Protein AF-A0A821WT98-F1 (afdb_monomer)

Foldseek 3Di:
DEDQQCAVLQAAHHPPDPVQLVQADAFPDDPPPPDPDRDDNVVSVSSLVGQSSLQSLQCCQVCPPNNLVVLLVVLLVVLLVPLVPPPQQAAESYPQRHLHRCVVPVCSPAAQPSLQRGFQVSLLSNVVSNCVRHVAHAYEYEANQCQLQAADCRHHRNDPAFHNGPVCQVRYEHEYEEEQVVCVVDPQPPVLFDDPVSLCCRQVPRLVSSLCRVPVHPYDHHYDHPYYFHQPPRHRPPPDPRNPPD

Nearest PDB structures (foldseek):
  5j7z-assembly1_A  TM=7.765E-01  e=4.440E-10  Prescottella equi 103S
  5ccu-assembly1_A  TM=7.676E-01  e=1.484E-09  Prescottella equi 103S
  5ccu-assembly1_B  TM=7.967E-01  e=6.398E-09  Prescottella equi 103S
  5j14-assembly2_B  TM=7.877E-01  e=1.371E-08  Prescottella equi 103S
  6jyz-assembly1_A  TM=7.835E-01  e=5.373E-06  Prescottella equi 103S

Structure (mmCIF, N/CA/C/O backbone):
data_AF-A0A821WT98-F1
#
_entry.id   AF-A0A821WT98-F1
#
loop_
_atom_site.group_PDB
_atom_site.id
_atom_site.type_symbol
_atom_site.label_atom_id
_atom_site.label_alt_id
_atom_site.label_comp_id
_atom_site.label_asym_id
_atom_site.label_entity_id
_atom_site.label_seq_id
_atom_site.pdbx_PDB_ins_code
_atom_site.Cartn_x
_atom_site.Cartn_y
_atom_site.Cartn_z
_atom_site.occupancy
_atom_site.B_iso_or_equiv
_atom_site.auth_seq_id
_atom_site.auth_comp_id
_atom_site.auth_asym_id
_atom_site.auth_atom_id
_atom_site.pdbx_PDB_model_num
ATOM 1 N N . MET A 1 1 ? -7.446 3.327 1.199 1.00 79.75 1 MET A N 1
ATOM 2 C CA . MET A 1 1 ? -7.222 4.603 0.521 1.00 79.75 1 MET A CA 1
ATOM 3 C C . MET A 1 1 ? -6.529 4.290 -0.776 1.00 79.75 1 MET A C 1
ATOM 5 O O . MET A 1 1 ? -5.388 3.843 -0.756 1.00 79.75 1 MET A O 1
ATOM 9 N N . HIS A 1 2 ? -7.243 4.497 -1.878 1.00 85.56 2 HIS A N 1
ATOM 10 C CA . HIS A 1 2 ? -6.818 4.026 -3.190 1.00 85.56 2 HIS A CA 1
ATOM 11 C C . HIS A 1 2 ? -5.498 4.650 -3.663 1.00 85.56 2 HIS A C 1
ATOM 13 O O . HIS A 1 2 ? -5.294 5.845 -3.440 1.00 85.56 2 HIS A O 1
ATOM 19 N N . GLN A 1 3 ? -4.659 3.873 -4.359 1.00 84.88 3 GLN A N 1
ATOM 20 C CA . GLN A 1 3 ? -3.730 4.426 -5.344 1.00 84.88 3 GLN A CA 1
ATOM 21 C C . GLN A 1 3 ? -3.227 3.405 -6.374 1.00 84.88 3 GLN A C 1
ATOM 23 O O . GLN A 1 3 ? -2.638 2.393 -6.010 1.00 84.88 3 GLN A O 1
ATOM 28 N N . ASP A 1 4 ? -3.287 3.812 -7.642 1.00 81.19 4 ASP A N 1
ATOM 29 C CA . ASP A 1 4 ? -2.353 3.458 -8.714 1.00 81.19 4 ASP A CA 1
ATOM 30 C C . ASP A 1 4 ? -1.953 4.772 -9.420 1.00 81.19 4 ASP A C 1
ATOM 32 O O . ASP A 1 4 ? -2.803 5.601 -9.713 1.00 81.19 4 ASP A O 1
ATOM 36 N N . VAL A 1 5 ? -0.692 5.150 -9.643 1.00 83.88 5 VAL A N 1
ATOM 37 C CA . VAL A 1 5 ? 0.628 4.573 -9.361 1.00 83.88 5 VAL A CA 1
ATOM 38 C C . VAL A 1 5 ? 1.477 5.638 -8.637 1.00 83.88 5 VAL A C 1
ATOM 40 O O . VAL A 1 5 ? 2.118 6.480 -9.257 1.00 83.88 5 VAL A O 1
ATOM 43 N N . LEU A 1 6 ? 1.419 5.668 -7.301 1.00 95.06 6 LEU A N 1
ATOM 44 C CA . LEU A 1 6 ? 1.940 6.709 -6.381 1.00 95.06 6 LEU A CA 1
ATOM 45 C C . LEU A 1 6 ? 1.536 8.184 -6.642 1.00 95.06 6 LEU A C 1
ATOM 47 O O . LEU A 1 6 ? 0.886 8.780 -5.785 1.00 95.06 6 LEU A O 1
ATOM 51 N N . SER A 1 7 ? 1.922 8.785 -7.772 1.00 94.81 7 SER A N 1
ATOM 52 C CA . SER A 1 7 ? 1.582 10.163 -8.163 1.00 94.81 7 SER A CA 1
ATOM 53 C C . SER A 1 7 ? 1.657 10.361 -9.682 1.00 94.81 7 SER A C 1
ATOM 55 O O . SER A 1 7 ? 2.490 9.749 -10.352 1.00 94.81 7 SER A O 1
ATOM 57 N N . SER A 1 8 ? 0.897 11.338 -10.196 1.00 93.06 8 SER A N 1
ATOM 58 C CA . SER A 1 8 ? 0.935 11.830 -11.587 1.00 93.06 8 SER A CA 1
ATOM 59 C C . SER A 1 8 ? 2.336 12.191 -12.104 1.00 93.06 8 SER A C 1
ATOM 61 O O . SER A 1 8 ? 2.549 12.292 -13.310 1.00 93.06 8 SER A O 1
ATOM 63 N N . ARG A 1 9 ? 3.308 12.391 -11.201 1.00 92.50 9 ARG A N 1
ATOM 64 C CA . ARG A 1 9 ? 4.727 12.614 -11.518 1.00 92.50 9 ARG A CA 1
ATOM 65 C C . ARG A 1 9 ? 5.443 11.395 -12.095 1.00 92.50 9 ARG A C 1
ATOM 67 O O . ARG A 1 9 ? 6.466 11.579 -12.749 1.00 92.50 9 ARG A O 1
ATOM 74 N N . VAL A 1 10 ? 4.940 10.186 -11.841 1.00 90.06 10 VAL A N 1
ATOM 75 C CA . VAL A 1 10 ? 5.571 8.926 -12.268 1.00 90.06 10 VAL A CA 1
ATOM 76 C C . VAL A 1 10 ? 4.667 8.036 -13.111 1.00 90.06 10 VAL A C 1
ATOM 78 O O . VAL A 1 10 ? 5.203 7.231 -13.853 1.00 90.06 10 VAL A O 1
ATOM 81 N N . GLN A 1 11 ? 3.340 8.175 -13.042 1.00 86.75 11 GLN A N 1
ATOM 82 C CA . GLN A 1 11 ? 2.361 7.665 -14.019 1.00 86.75 11 GLN A CA 1
ATOM 83 C C . GLN A 1 11 ? 0.959 8.147 -13.591 1.00 86.75 11 GLN A C 1
ATOM 85 O O . GLN A 1 11 ? 0.779 8.585 -12.456 1.00 86.75 11 GLN A O 1
ATOM 90 N N . SER A 1 12 ? -0.076 7.970 -14.419 1.00 83.56 12 SER A N 1
ATOM 91 C CA . SER A 1 12 ? -1.490 7.944 -13.979 1.00 83.56 12 SER A CA 1
ATOM 92 C C . SER A 1 12 ? -1.976 9.231 -13.276 1.00 83.56 12 SER A C 1
ATOM 94 O O . SER A 1 12 ? -2.071 10.274 -13.923 1.00 83.56 12 SER A O 1
ATOM 96 N N . TYR A 1 13 ? -2.320 9.174 -11.984 1.00 87.00 13 TYR A N 1
ATOM 97 C CA . TYR A 1 13 ? -2.909 10.269 -11.209 1.00 87.00 13 TYR A CA 1
ATOM 98 C C . TYR A 1 13 ? -2.329 10.359 -9.781 1.00 87.00 13 TYR A C 1
ATOM 100 O O . TYR A 1 13 ? -1.540 9.521 -9.347 1.00 87.00 13 TYR A O 1
ATOM 108 N N . ASP A 1 14 ? -2.672 11.427 -9.054 1.00 91.00 14 ASP A N 1
ATOM 109 C CA . ASP A 1 14 ? -2.178 11.690 -7.694 1.00 91.00 14 ASP A CA 1
ATOM 110 C C . ASP A 1 14 ? -2.960 10.921 -6.616 1.00 91.00 14 ASP A C 1
ATOM 112 O O . ASP A 1 14 ? -4.029 11.366 -6.198 1.00 91.00 14 ASP A O 1
ATOM 116 N N . GLY A 1 15 ? -2.388 9.826 -6.105 1.00 91.88 15 GLY A N 1
ATOM 117 C CA . GLY A 1 15 ? -2.810 9.222 -4.834 1.00 91.88 15 GLY A CA 1
ATOM 118 C C . GLY A 1 15 ? -2.117 9.872 -3.647 1.00 91.88 15 GLY A C 1
ATOM 119 O O . GLY A 1 15 ? -2.780 10.354 -2.728 1.00 91.88 15 GLY A O 1
ATOM 120 N N . ILE A 1 16 ? -0.781 9.987 -3.692 1.00 94.62 16 ILE A N 1
ATOM 121 C CA . ILE A 1 16 ? -0.107 11.010 -2.885 1.00 94.62 16 ILE A CA 1
ATOM 122 C C . ILE A 1 16 ? -0.150 12.346 -3.639 1.00 94.62 16 ILE A C 1
ATOM 124 O O . ILE A 1 16 ? 0.048 12.371 -4.856 1.00 94.62 16 ILE A O 1
ATOM 128 N N . PRO A 1 17 ? -0.372 13.478 -2.947 1.00 95.44 17 PRO A N 1
ATOM 129 C CA . PRO A 1 17 ? -0.404 14.775 -3.607 1.00 95.44 17 PRO A CA 1
ATOM 130 C C . PRO A 1 17 ? 0.932 15.115 -4.270 1.00 95.44 17 PRO A C 1
ATOM 132 O O . PRO A 1 17 ? 1.982 15.016 -3.628 1.00 95.44 17 PRO A O 1
ATOM 135 N N . ALA A 1 18 ? 0.893 15.642 -5.496 1.00 96.19 18 ALA A N 1
ATOM 136 C CA . ALA A 1 18 ? 2.084 16.094 -6.209 1.00 96.19 18 ALA A CA 1
ATOM 137 C C . ALA A 1 18 ? 3.005 17.016 -5.385 1.00 96.19 18 ALA A C 1
ATOM 139 O O . ALA A 1 18 ? 4.219 16.864 -5.443 1.00 96.19 18 ALA A O 1
ATOM 140 N N . TRP A 1 19 ? 2.462 17.915 -4.548 1.00 96.38 19 TRP A N 1
ATOM 141 C CA . TRP A 1 19 ? 3.281 18.809 -3.707 1.00 96.38 19 TRP A CA 1
ATOM 142 C C . TRP A 1 19 ? 4.177 18.069 -2.703 1.00 96.38 19 TRP A C 1
ATOM 144 O O . TRP A 1 19 ? 5.156 18.648 -2.227 1.00 96.38 19 TRP A O 1
ATOM 154 N N . LEU A 1 20 ? 3.810 16.841 -2.318 1.00 97.19 20 LEU A N 1
ATOM 155 C CA . LEU A 1 20 ? 4.598 15.994 -1.428 1.00 97.19 20 LEU A CA 1
ATOM 156 C C . LEU A 1 20 ? 5.673 15.257 -2.227 1.00 97.19 20 LEU A C 1
ATOM 158 O O . LEU A 1 20 ? 6.832 15.280 -1.821 1.00 97.19 20 LEU A O 1
ATOM 162 N N . TYR A 1 21 ? 5.302 14.694 -3.381 1.00 97.25 21 TYR A N 1
ATOM 163 C CA . TYR A 1 21 ? 6.247 14.058 -4.299 1.00 97.25 21 TYR A CA 1
ATOM 164 C C . TYR A 1 21 ? 7.336 15.046 -4.762 1.00 97.25 21 TYR A C 1
ATOM 166 O O . TYR A 1 21 ? 8.519 14.728 -4.718 1.00 97.25 21 TYR A O 1
ATOM 174 N N . ASP A 1 22 ? 6.961 16.285 -5.099 1.00 97.12 22 ASP A N 1
ATOM 175 C CA . ASP A 1 22 ? 7.870 17.367 -5.516 1.00 97.12 22 ASP A CA 1
ATOM 176 C C . ASP A 1 22 ? 8.874 17.796 -4.413 1.00 97.12 22 ASP A C 1
ATOM 178 O O . ASP A 1 22 ? 9.765 18.608 -4.666 1.00 97.12 22 ASP A O 1
ATOM 182 N N . LYS A 1 23 ? 8.747 17.273 -3.181 1.00 98.00 23 LYS A N 1
ATOM 183 C CA . LYS A 1 23 ? 9.698 17.463 -2.065 1.00 98.00 23 LYS A CA 1
ATOM 184 C C . LYS A 1 23 ? 10.584 16.245 -1.799 1.00 98.00 23 LYS A C 1
ATOM 186 O O . LYS A 1 23 ? 11.370 16.279 -0.848 1.00 98.00 23 LYS A O 1
ATOM 191 N N . PHE A 1 24 ? 10.434 15.162 -2.550 1.00 98.25 24 PHE A N 1
ATOM 192 C CA . PHE A 1 24 ? 11.339 14.023 -2.464 1.00 98.25 24 PHE A CA 1
ATOM 193 C C . PHE A 1 24 ? 12.633 14.326 -3.241 1.00 98.25 24 PHE A C 1
ATOM 195 O O . PHE A 1 24 ? 12.606 15.093 -4.207 1.00 98.25 24 PHE A O 1
ATOM 202 N N . PRO A 1 25 ? 13.787 13.777 -2.821 1.00 97.94 25 PRO A N 1
ATOM 203 C CA . PRO A 1 25 ? 14.989 13.809 -3.640 1.00 97.94 25 PRO A CA 1
ATOM 204 C C . PRO A 1 25 ? 14.733 13.099 -4.975 1.00 97.94 25 PRO A C 1
ATOM 206 O O . PRO A 1 25 ? 13.857 12.242 -5.093 1.00 97.94 25 PRO A O 1
ATOM 209 N N . ALA A 1 26 ? 15.504 13.465 -5.996 1.00 96.50 26 ALA A N 1
ATOM 210 C CA . ALA A 1 26 ? 15.439 12.764 -7.268 1.00 96.50 26 ALA A CA 1
ATOM 211 C C . ALA A 1 26 ? 16.045 11.345 -7.140 1.00 96.50 26 ALA A C 1
ATOM 213 O O . ALA A 1 26 ? 17.051 11.186 -6.440 1.00 96.50 26 ALA A O 1
ATOM 214 N N . PRO A 1 27 ? 15.485 10.337 -7.839 1.00 96.56 27 PRO A N 1
ATOM 215 C CA . PRO A 1 27 ? 16.128 9.033 -8.031 1.00 96.56 27 PRO A CA 1
ATOM 216 C C . PRO A 1 27 ? 17.472 9.161 -8.773 1.00 96.56 27 PRO A C 1
ATOM 218 O O . PRO A 1 27 ? 17.785 10.211 -9.339 1.00 96.56 27 PRO A O 1
ATOM 221 N N . ALA A 1 28 ? 18.265 8.085 -8.801 1.00 96.56 28 ALA A N 1
ATOM 222 C CA . ALA A 1 28 ? 19.568 8.085 -9.465 1.00 96.56 28 ALA A CA 1
ATOM 223 C C . ALA A 1 28 ? 19.445 8.214 -10.994 1.00 96.56 28 ALA A C 1
ATOM 225 O O . ALA A 1 28 ? 20.245 8.915 -11.619 1.00 96.56 28 ALA A O 1
ATOM 226 N N . HIS A 1 29 ? 18.432 7.580 -11.591 1.00 97.00 29 HIS A N 1
ATOM 227 C CA . HIS A 1 29 ? 18.112 7.704 -13.012 1.00 97.00 29 HIS A CA 1
ATOM 228 C C . HIS A 1 29 ? 16.819 8.499 -13.226 1.00 97.00 29 HIS A C 1
ATOM 230 O O . HIS A 1 29 ? 15.862 8.403 -12.459 1.00 97.00 29 HIS A O 1
ATOM 236 N N . ALA A 1 30 ? 16.766 9.272 -14.312 1.00 94.94 30 ALA A N 1
ATOM 237 C CA . ALA A 1 30 ? 15.562 10.005 -14.684 1.00 94.94 30 ALA A CA 1
ATOM 238 C C . ALA A 1 30 ? 14.408 9.050 -15.043 1.00 94.94 30 ALA A C 1
ATOM 240 O O . ALA A 1 30 ? 14.610 8.023 -15.695 1.00 94.94 30 ALA A O 1
ATOM 241 N N . TYR A 1 31 ? 13.180 9.428 -14.678 1.00 94.75 31 TYR A N 1
ATOM 242 C CA . TYR A 1 31 ? 11.974 8.781 -15.196 1.00 94.75 31 TYR A CA 1
ATOM 243 C C . TYR A 1 31 ? 11.996 8.815 -16.741 1.00 94.75 31 TYR A C 1
ATOM 245 O O . TYR A 1 31 ? 12.282 9.880 -17.299 1.00 94.75 31 TYR A O 1
ATOM 253 N N . PRO A 1 32 ? 11.732 7.696 -17.448 1.00 95.25 32 PRO A N 1
ATOM 254 C CA . PRO A 1 32 ? 11.056 6.478 -16.994 1.00 95.25 32 PRO A CA 1
ATOM 255 C C . PRO A 1 32 ? 11.976 5.261 -16.781 1.00 95.25 32 PRO A C 1
ATOM 257 O O . PRO A 1 32 ? 11.518 4.128 -16.915 1.00 95.25 32 PRO A O 1
ATOM 260 N N . TRP A 1 33 ? 13.262 5.454 -16.455 1.00 96.19 33 TRP A N 1
ATOM 261 C CA . TRP A 1 33 ? 14.212 4.345 -16.272 1.00 96.19 33 TRP A CA 1
ATOM 262 C C . TRP A 1 33 ? 13.660 3.257 -15.317 1.00 96.19 33 TRP A C 1
ATOM 264 O O . TRP A 1 33 ? 13.109 3.607 -14.266 1.00 96.19 33 TRP A O 1
ATOM 274 N N . PRO A 1 34 ? 13.787 1.953 -15.646 1.00 94.75 34 PRO A N 1
ATOM 275 C CA . PRO A 1 34 ? 14.601 1.359 -16.717 1.00 94.75 34 PRO A CA 1
ATOM 276 C C . PRO A 1 34 ? 13.921 1.281 -18.096 1.00 94.75 34 PRO A C 1
ATOM 278 O O . PRO A 1 34 ? 14.468 0.665 -19.009 1.00 94.75 34 PRO A O 1
ATOM 281 N N . LEU A 1 35 ? 12.741 1.881 -18.275 1.00 92.94 35 LEU A N 1
ATOM 282 C CA . LEU A 1 35 ? 12.031 1.879 -19.553 1.00 92.94 35 LEU A CA 1
ATOM 283 C C . LEU A 1 35 ? 12.623 2.899 -20.535 1.00 92.94 35 LEU A C 1
ATOM 285 O O . LEU A 1 35 ? 13.103 3.964 -20.147 1.00 92.94 35 LEU A O 1
ATOM 289 N N . ASN A 1 36 ? 12.527 2.593 -21.832 1.00 92.00 36 ASN A N 1
ATOM 290 C CA . ASN A 1 36 ? 12.965 3.489 -22.912 1.00 92.00 36 ASN A CA 1
ATOM 291 C C . ASN A 1 36 ? 11.992 4.661 -23.157 1.00 92.00 36 ASN A C 1
ATOM 293 O O . ASN A 1 36 ? 12.361 5.659 -23.772 1.00 92.00 36 ASN A O 1
ATOM 297 N N . SER A 1 37 ? 10.745 4.533 -22.706 1.00 91.69 37 SER A N 1
ATOM 298 C CA . SER A 1 37 ? 9.677 5.526 -22.836 1.00 91.69 37 SER A CA 1
ATOM 299 C C . SER A 1 37 ? 8.690 5.379 -21.681 1.00 91.69 37 SER A C 1
ATOM 301 O O . SER A 1 37 ? 8.588 4.304 -21.092 1.00 91.69 37 SER A O 1
ATOM 303 N N . ALA A 1 38 ? 7.955 6.447 -21.359 1.00 88.50 38 ALA A N 1
ATOM 304 C CA . ALA A 1 38 ? 6.891 6.379 -20.361 1.00 88.50 38 ALA A CA 1
ATOM 305 C C . ALA A 1 38 ? 5.831 5.354 -20.812 1.00 88.50 38 ALA A C 1
ATOM 307 O O . ALA A 1 38 ? 5.521 5.327 -22.010 1.00 88.50 38 ALA A O 1
ATOM 308 N N . PRO A 1 39 ? 5.277 4.519 -19.913 1.00 84.88 39 PRO A N 1
ATOM 309 C CA . PRO A 1 39 ? 4.222 3.597 -20.306 1.00 84.88 39 PRO A CA 1
ATOM 310 C C . PRO A 1 39 ? 2.967 4.374 -20.732 1.00 84.88 39 PRO A C 1
ATOM 312 O O . PRO A 1 39 ? 2.680 5.431 -20.155 1.00 84.88 39 PRO A O 1
ATOM 315 N N . PRO A 1 40 ? 2.180 3.866 -21.693 1.00 83.25 40 PRO A N 1
ATOM 316 C CA . PRO A 1 40 ? 0.826 4.354 -21.929 1.00 83.25 40 PRO A CA 1
ATOM 317 C C . PRO A 1 40 ? -0.019 4.299 -20.649 1.00 83.25 40 PRO A C 1
ATOM 319 O O . PRO A 1 40 ? 0.189 3.441 -19.797 1.00 83.25 40 PRO A O 1
ATOM 322 N N . VAL A 1 41 ? -1.021 5.176 -20.530 1.00 74.25 41 VAL A N 1
ATOM 323 C CA . VAL A 1 41 ? -1.931 5.195 -19.363 1.00 74.25 41 VAL A CA 1
ATOM 324 C C . VAL A 1 41 ? -2.703 3.873 -19.213 1.00 74.25 41 VAL A C 1
ATOM 326 O O . VAL A 1 41 ? -3.014 3.474 -18.097 1.00 74.25 41 VAL A O 1
ATOM 329 N N . GLY A 1 42 ? -2.973 3.169 -20.320 1.00 75.69 42 GLY A N 1
ATOM 330 C CA . GLY A 1 42 ? -3.577 1.831 -20.292 1.00 75.69 42 GLY A CA 1
ATOM 331 C C . GLY A 1 42 ? -2.679 0.761 -19.661 1.00 75.69 42 GLY A C 1
ATOM 332 O O . GLY A 1 42 ? -3.192 -0.152 -19.026 1.00 75.69 42 GLY A O 1
ATOM 333 N N . ASP A 1 43 ? -1.357 0.932 -19.743 1.00 82.88 43 ASP A N 1
ATOM 334 C CA . ASP A 1 43 ? -0.353 -0.001 -19.220 1.00 82.88 43 ASP A CA 1
ATOM 335 C C . ASP A 1 43 ? 0.276 0.547 -17.921 1.00 82.88 43 ASP A C 1
ATOM 337 O O . ASP A 1 43 ? 1.487 0.457 -17.687 1.00 82.88 43 ASP A O 1
ATOM 341 N N . TRP A 1 44 ? -0.559 1.170 -17.079 1.00 85.94 44 TRP A N 1
ATOM 342 C CA . TRP A 1 44 ? -0.166 1.878 -15.854 1.00 85.94 44 TRP A CA 1
ATOM 343 C C . TRP A 1 44 ? 0.729 1.046 -14.930 1.00 85.94 44 TRP A C 1
ATOM 345 O O . TRP A 1 44 ? 1.646 1.602 -14.327 1.00 85.94 44 TRP A O 1
ATOM 355 N N . PHE A 1 45 ? 0.534 -0.277 -14.878 1.00 87.44 45 PHE A N 1
ATOM 356 C CA . PHE A 1 45 ? 1.333 -1.203 -14.072 1.00 87.44 45 PHE A CA 1
ATOM 357 C C . PHE A 1 45 ? 2.846 -1.043 -14.299 1.00 87.44 45 PHE A C 1
ATOM 359 O O . PHE A 1 45 ? 3.621 -1.058 -13.342 1.00 87.44 45 PHE A O 1
ATOM 366 N N . PHE A 1 46 ? 3.290 -0.783 -15.536 1.00 89.12 46 PHE A N 1
ATOM 367 C CA . PHE A 1 46 ? 4.712 -0.566 -15.823 1.00 89.12 46 PHE A CA 1
ATOM 368 C C . PHE A 1 46 ? 5.285 0.720 -15.194 1.00 89.12 46 PHE A C 1
ATOM 370 O O . PHE A 1 46 ? 6.502 0.882 -15.138 1.00 89.12 46 PHE A O 1
ATOM 377 N N . GLY A 1 47 ? 4.452 1.619 -14.663 1.00 92.25 47 GLY A N 1
ATOM 378 C CA . GLY A 1 47 ? 4.905 2.733 -13.832 1.00 92.25 47 GLY A CA 1
ATOM 379 C C . GLY A 1 47 ? 5.574 2.262 -12.533 1.00 92.25 47 GLY A C 1
ATOM 380 O O . GLY A 1 47 ? 6.592 2.835 -12.137 1.00 92.25 47 GLY A O 1
ATOM 381 N N . TYR A 1 48 ? 5.084 1.176 -11.916 1.00 93.06 48 TYR A N 1
ATOM 382 C CA . TYR A 1 48 ? 5.634 0.633 -10.664 1.00 93.06 48 TYR A CA 1
ATOM 383 C C . TYR A 1 48 ? 7.072 0.117 -10.811 1.00 93.06 48 TYR A C 1
ATOM 385 O O . TYR A 1 48 ? 7.876 0.273 -9.889 1.00 93.06 48 TYR A O 1
ATOM 393 N N . ILE A 1 49 ? 7.429 -0.429 -11.981 1.00 92.62 49 ILE A N 1
ATOM 394 C CA . ILE A 1 49 ? 8.785 -0.939 -12.250 1.00 92.62 49 ILE A CA 1
ATOM 395 C C . ILE A 1 49 ? 9.810 0.159 -12.582 1.00 92.62 49 ILE A C 1
ATOM 397 O O . ILE A 1 49 ? 10.974 -0.145 -12.844 1.00 92.62 49 ILE A O 1
ATOM 401 N N . THR A 1 50 ? 9.409 1.436 -12.578 1.00 95.69 50 THR A N 1
ATOM 402 C CA . THR A 1 50 ? 10.346 2.559 -12.729 1.00 95.69 50 THR A CA 1
ATOM 403 C C . THR A 1 50 ? 11.057 2.879 -11.414 1.00 95.69 50 THR A C 1
ATOM 405 O O . THR A 1 50 ? 10.478 2.759 -10.326 1.00 95.69 50 THR A O 1
ATOM 408 N N . GLU A 1 51 ? 12.309 3.351 -11.497 1.00 97.12 51 GLU A N 1
ATOM 409 C CA . GLU A 1 51 ? 13.039 3.799 -10.304 1.00 97.12 51 GLU A CA 1
ATOM 410 C C . GLU A 1 51 ? 12.311 4.953 -9.625 1.00 97.12 51 GLU A C 1
ATOM 412 O O . GLU A 1 51 ? 12.191 4.950 -8.409 1.00 97.12 51 GLU A O 1
ATOM 417 N N . ALA A 1 52 ? 11.770 5.905 -10.388 1.00 97.00 52 ALA A N 1
ATOM 418 C CA . ALA A 1 52 ? 11.093 7.068 -9.825 1.00 97.00 52 ALA A CA 1
ATOM 419 C C . ALA A 1 52 ? 9.897 6.676 -8.938 1.00 97.00 52 ALA A C 1
ATOM 421 O O . ALA A 1 52 ? 9.793 7.157 -7.809 1.00 97.00 52 ALA A O 1
ATOM 422 N N . CYS A 1 53 ? 9.045 5.746 -9.387 1.00 96.88 53 CYS A N 1
ATOM 423 C CA . CYS A 1 53 ? 7.943 5.244 -8.566 1.00 96.88 53 CYS A CA 1
ATOM 424 C C . CYS A 1 53 ? 8.456 4.505 -7.320 1.00 96.88 53 CYS A C 1
ATOM 426 O O . CYS A 1 53 ? 8.072 4.824 -6.193 1.00 96.88 53 CYS A O 1
ATOM 428 N N . SER A 1 54 ? 9.373 3.554 -7.507 1.00 97.56 54 SER A N 1
ATOM 429 C CA . SER A 1 54 ? 9.924 2.737 -6.418 1.00 97.56 54 SER A CA 1
ATOM 430 C C . SER A 1 54 ? 10.683 3.573 -5.369 1.00 97.56 54 SER A C 1
ATOM 432 O O . SER A 1 54 ? 10.555 3.345 -4.165 1.00 97.56 54 SER A O 1
ATOM 434 N N . HIS A 1 55 ? 11.411 4.599 -5.810 1.00 98.31 55 HIS A N 1
ATOM 435 C CA . HIS A 1 55 ? 12.082 5.597 -4.979 1.00 98.31 55 HIS A CA 1
ATOM 436 C C . HIS A 1 55 ? 11.085 6.485 -4.227 1.00 98.31 55 HIS A C 1
ATOM 438 O O . HIS A 1 55 ? 11.262 6.718 -3.032 1.00 98.31 55 HIS A O 1
ATOM 444 N N . GLY A 1 56 ? 10.016 6.939 -4.888 1.00 98.00 56 GLY A N 1
ATOM 445 C CA . GLY A 1 56 ? 8.954 7.720 -4.255 1.00 98.00 56 GLY A CA 1
ATOM 446 C C . GLY A 1 56 ? 8.233 6.949 -3.145 1.00 98.00 56 GLY A C 1
ATOM 447 O O . GLY A 1 56 ? 7.980 7.509 -2.078 1.00 98.00 56 GLY A O 1
ATOM 448 N N . PHE A 1 57 ? 7.967 5.652 -3.346 1.00 98.31 57 PHE A N 1
ATOM 449 C CA . PHE A 1 57 ? 7.420 4.786 -2.296 1.00 98.31 57 PHE A CA 1
ATOM 450 C C . PHE A 1 57 ? 8.392 4.653 -1.119 1.00 98.31 57 PHE A C 1
ATOM 452 O O . PHE A 1 57 ? 7.979 4.800 0.028 1.00 98.31 57 PHE A O 1
ATOM 459 N N . GLN A 1 58 ? 9.692 4.465 -1.375 1.00 98.62 58 GLN A N 1
ATOM 460 C CA . GLN A 1 58 ? 10.677 4.440 -0.289 1.00 98.62 58 GLN A CA 1
ATOM 461 C C . GLN A 1 58 ? 10.745 5.779 0.456 1.00 98.62 58 GLN A C 1
ATOM 463 O O . GLN A 1 58 ? 10.784 5.784 1.679 1.00 98.62 58 GLN A O 1
ATOM 468 N N . CYS A 1 59 ? 10.664 6.913 -0.246 1.00 98.56 59 CYS A N 1
ATOM 469 C CA . CYS A 1 59 ? 10.611 8.238 0.376 1.00 98.56 59 CYS A CA 1
ATOM 470 C C . CYS A 1 59 ? 9.370 8.427 1.267 1.00 98.56 59 CYS A C 1
ATOM 472 O O . CYS A 1 59 ? 9.472 9.033 2.336 1.00 98.56 59 CYS A O 1
ATOM 474 N N . LEU A 1 60 ? 8.215 7.880 0.867 1.00 98.25 60 LEU A N 1
ATOM 475 C CA . LEU A 1 60 ? 7.015 7.825 1.706 1.00 98.25 60 LEU A CA 1
ATOM 476 C C . LEU A 1 60 ? 7.266 7.003 2.982 1.00 98.25 60 LEU A C 1
ATOM 478 O O . LEU A 1 60 ? 6.965 7.486 4.072 1.00 98.25 60 LEU A O 1
ATOM 482 N N . TYR A 1 61 ? 7.843 5.803 2.867 1.00 98.50 61 TYR A N 1
ATOM 483 C CA . TYR A 1 61 ? 8.089 4.893 3.996 1.00 98.50 61 TYR A CA 1
ATOM 484 C C . TYR A 1 61 ? 9.166 5.406 4.968 1.00 98.50 61 TYR A C 1
ATOM 486 O O . TYR A 1 61 ? 8.950 5.431 6.184 1.00 98.50 61 TYR A O 1
ATOM 494 N N . ASP A 1 62 ? 10.273 5.924 4.433 1.00 98.50 62 ASP A N 1
ATOM 495 C CA . ASP A 1 62 ? 11.389 6.531 5.172 1.00 98.50 62 ASP A CA 1
ATOM 496 C C . ASP A 1 62 ? 11.026 7.900 5.780 1.00 98.50 62 ASP A C 1
ATOM 498 O O . ASP A 1 62 ? 11.831 8.511 6.486 1.00 98.50 62 ASP A O 1
ATOM 502 N N . ASN A 1 63 ? 9.799 8.382 5.544 1.00 98.44 63 ASN A N 1
ATOM 503 C CA . ASN A 1 63 ? 9.277 9.652 6.042 1.00 98.44 63 ASN A CA 1
ATOM 504 C C . ASN A 1 63 ? 10.036 10.894 5.536 1.00 98.44 63 ASN A C 1
ATOM 506 O O . ASN A 1 63 ? 10.120 11.928 6.209 1.00 98.44 63 ASN A O 1
ATOM 510 N N . VAL A 1 64 ? 10.571 10.815 4.320 1.00 98.56 64 VAL A N 1
ATOM 511 C CA . VAL A 1 64 ? 11.267 11.929 3.674 1.00 98.56 64 VAL A CA 1
ATOM 512 C C . VAL A 1 64 ? 10.320 13.122 3.547 1.00 98.56 64 VAL A C 1
ATOM 514 O O . VAL A 1 64 ? 9.141 12.983 3.218 1.00 98.56 64 VAL A O 1
ATOM 517 N N . SER A 1 65 ? 10.824 14.316 3.868 1.00 97.94 65 SER A N 1
ATOM 518 C CA . SER A 1 65 ? 10.060 15.573 3.838 1.00 97.94 65 SER A CA 1
ATOM 519 C C . SER A 1 65 ? 8.755 15.571 4.669 1.00 97.94 65 SER A C 1
ATOM 521 O O . SER A 1 65 ? 7.882 16.415 4.453 1.00 97.94 65 SER A O 1
ATOM 523 N N . GLY A 1 66 ? 8.636 14.669 5.654 1.00 98.12 66 GLY A N 1
ATOM 524 C CA . GLY A 1 66 ? 7.484 14.552 6.557 1.00 98.12 66 GLY A CA 1
ATOM 525 C C . GLY A 1 66 ? 6.262 13.862 5.939 1.00 98.12 66 GLY A C 1
ATOM 526 O O . GLY A 1 66 ? 5.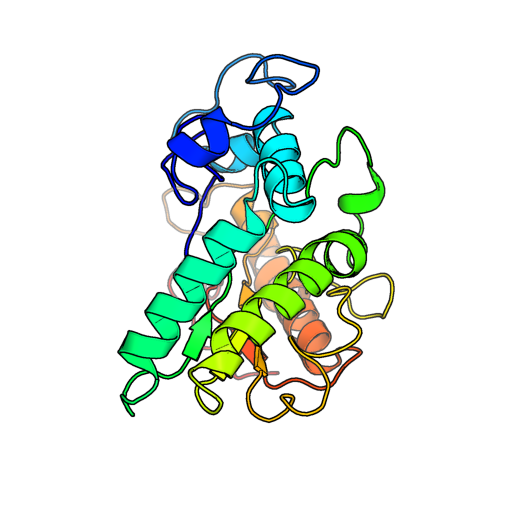116 14.238 6.224 1.00 98.12 66 GLY A O 1
ATOM 527 N N . ALA A 1 67 ? 6.490 12.901 5.039 1.00 98.25 67 ALA A N 1
ATOM 528 C CA . ALA A 1 67 ? 5.441 12.180 4.321 1.00 98.25 67 ALA A CA 1
ATOM 529 C C . ALA A 1 67 ? 4.497 11.396 5.251 1.00 98.25 67 ALA A C 1
ATOM 531 O O . ALA A 1 67 ? 3.277 11.552 5.167 1.00 98.25 67 ALA A O 1
ATOM 532 N N . VAL A 1 68 ? 5.040 10.629 6.200 1.00 98.19 68 VAL A N 1
ATOM 533 C CA . VAL A 1 68 ? 4.264 9.865 7.185 1.00 98.19 68 VAL A CA 1
ATOM 534 C C . VAL A 1 68 ? 3.579 10.781 8.194 1.00 98.19 68 VAL A C 1
ATOM 536 O O . VAL A 1 68 ? 2.437 10.497 8.547 1.00 98.19 68 VAL A O 1
ATOM 539 N N . GLU A 1 69 ? 4.163 11.909 8.629 1.00 98.25 69 GLU A N 1
ATOM 540 C CA . GLU A 1 69 ? 3.390 12.872 9.441 1.00 98.25 69 GLU A CA 1
ATOM 541 C C . GLU A 1 69 ? 2.223 13.476 8.655 1.00 98.25 69 GLU A C 1
ATOM 543 O O . GLU A 1 69 ? 1.168 13.742 9.232 1.00 98.25 69 GLU A O 1
ATOM 548 N N . SER A 1 70 ? 2.394 13.710 7.353 1.00 98.00 70 SER A N 1
ATOM 549 C CA . SER A 1 70 ? 1.336 14.243 6.489 1.00 98.00 70 SER A CA 1
ATOM 550 C C . SER A 1 70 ? 0.205 13.223 6.314 1.00 98.00 70 SER A C 1
ATOM 552 O O . SER A 1 70 ? -0.959 13.558 6.540 1.00 98.00 70 SER A O 1
ATOM 554 N N . MET A 1 71 ? 0.547 11.961 6.044 1.00 98.06 71 MET A N 1
ATOM 555 C CA . MET A 1 71 ? -0.403 10.847 5.968 1.00 98.06 71 MET A CA 1
ATOM 556 C C . MET A 1 71 ? -1.076 10.561 7.325 1.00 98.06 71 MET A C 1
ATOM 558 O O . MET A 1 71 ? -2.281 10.330 7.385 1.00 98.06 71 MET A O 1
ATOM 562 N N . SER A 1 72 ? -0.344 10.684 8.437 1.00 98.62 72 SER A N 1
ATOM 563 C CA . SER A 1 72 ? -0.884 10.559 9.802 1.00 98.62 72 SER A CA 1
ATOM 564 C C . SER A 1 72 ? -1.877 11.677 10.138 1.00 98.62 72 SER A C 1
ATOM 566 O O . SER A 1 72 ? -2.906 11.428 10.764 1.00 98.62 72 SER A O 1
ATOM 568 N N . LYS A 1 73 ? -1.597 12.922 9.722 1.00 98.62 73 LYS A N 1
ATOM 569 C CA . LYS A 1 73 ? -2.521 14.061 9.883 1.00 98.62 73 LYS A CA 1
ATOM 570 C C . LYS A 1 73 ? -3.791 13.870 9.059 1.00 98.62 73 LYS A C 1
ATOM 572 O O . LYS A 1 73 ? -4.871 14.149 9.576 1.00 98.62 73 LYS A O 1
ATOM 577 N N . PHE A 1 74 ? -3.662 13.380 7.825 1.00 98.25 74 PHE A N 1
ATOM 578 C CA . PHE A 1 74 ? -4.797 12.999 6.987 1.00 98.25 74 PHE A CA 1
ATOM 579 C C . PHE A 1 74 ? -5.651 11.927 7.678 1.00 98.25 74 PHE A C 1
ATOM 581 O O . PHE A 1 74 ? -6.828 12.164 7.942 1.00 98.25 74 PHE A O 1
ATOM 588 N N . TRP A 1 75 ? -5.056 10.797 8.070 1.00 98.69 75 TRP A N 1
ATOM 589 C CA . TRP A 1 75 ? -5.799 9.686 8.666 1.00 98.69 75 TRP A CA 1
ATOM 590 C C . TRP A 1 75 ? -6.461 10.050 9.994 1.00 98.69 75 TRP A C 1
ATOM 592 O O . TRP A 1 75 ? -7.616 9.701 10.224 1.00 98.69 75 TRP A O 1
ATOM 602 N N . ARG A 1 76 ? -5.792 10.848 10.832 1.00 98.81 76 ARG A N 1
ATOM 603 C CA . ARG A 1 76 ? -6.389 11.406 12.052 1.00 98.81 76 ARG A CA 1
ATOM 604 C C . ARG A 1 76 ? -7.556 12.358 11.764 1.00 98.81 76 ARG A C 1
ATOM 606 O O . ARG A 1 76 ? -8.489 12.421 12.560 1.00 98.81 76 ARG A O 1
ATOM 613 N N . LEU A 1 77 ? -7.532 13.108 10.660 1.00 98.75 77 LEU A N 1
ATOM 614 C CA . LEU A 1 77 ? -8.659 13.955 10.254 1.00 98.75 77 LEU A CA 1
ATOM 615 C C . LEU A 1 77 ? -9.847 13.112 9.768 1.00 98.75 77 LEU A C 1
ATOM 617 O O . LEU A 1 77 ? -10.973 13.377 10.191 1.00 98.75 77 LEU A O 1
ATOM 621 N N . VAL A 1 78 ? -9.600 12.086 8.948 1.00 98.62 78 VAL A N 1
ATOM 622 C CA . VAL A 1 78 ? -10.624 11.122 8.507 1.00 98.62 78 VAL A CA 1
ATOM 623 C C . VAL A 1 78 ? -11.259 10.443 9.720 1.00 98.62 78 VAL A C 1
ATOM 625 O O . VAL A 1 78 ? -12.463 10.573 9.924 1.00 98.62 78 VAL A O 1
ATOM 628 N N . ALA A 1 79 ? -10.454 9.837 10.594 1.00 98.69 79 ALA A N 1
ATOM 629 C CA . ALA A 1 79 ? -10.931 9.144 11.788 1.00 98.69 79 ALA A CA 1
ATOM 630 C C . ALA A 1 79 ? -11.738 10.053 12.732 1.00 98.69 79 ALA A C 1
ATOM 632 O O . ALA A 1 79 ? -12.835 9.698 13.156 1.00 98.69 79 ALA A O 1
ATOM 633 N N . LYS A 1 80 ? -11.264 11.283 12.984 1.00 98.69 80 LYS A N 1
ATOM 634 C CA . LYS A 1 80 ? -12.010 12.280 13.773 1.00 98.69 80 LYS A CA 1
ATOM 635 C C . LYS A 1 80 ? -13.362 12.645 13.141 1.00 98.69 80 LYS A C 1
ATOM 637 O O . LYS A 1 80 ? -14.286 13.017 13.860 1.00 98.69 80 LYS A O 1
ATOM 642 N N . THR A 1 81 ? -13.461 12.600 11.814 1.00 98.44 81 THR A N 1
ATOM 643 C CA . THR A 1 81 ? -14.678 12.960 11.075 1.00 98.44 81 THR A CA 1
ATOM 644 C C . THR A 1 81 ? -15.680 11.808 11.042 1.00 98.44 81 THR A C 1
ATOM 646 O O . THR A 1 81 ? -16.874 12.052 11.191 1.00 98.44 81 THR A O 1
ATOM 649 N N . PHE A 1 82 ? -15.211 10.567 10.878 1.00 98.31 82 PHE A N 1
ATOM 650 C CA . PHE A 1 82 ? -16.062 9.411 10.577 1.00 98.31 82 PHE A CA 1
ATOM 651 C C . PHE A 1 82 ? -16.242 8.399 11.723 1.00 98.31 82 PHE A C 1
ATOM 653 O O . PHE A 1 82 ? -17.213 7.648 11.696 1.00 98.31 82 PHE A O 1
ATOM 660 N N . GLY A 1 83 ? -15.421 8.425 12.778 1.00 97.25 83 GLY A N 1
ATOM 661 C CA . GLY A 1 83 ? -15.432 7.413 13.852 1.00 97.25 83 GLY A CA 1
ATOM 662 C C . GLY A 1 83 ? -16.673 7.358 14.751 1.00 97.25 83 GLY A C 1
ATOM 663 O O . GLY A 1 83 ? -16.771 6.511 15.636 1.00 97.25 83 GLY A O 1
ATOM 664 N N . GLY A 1 84 ? -17.626 8.272 14.555 1.00 95.06 84 GLY A N 1
ATOM 665 C CA . GLY A 1 84 ? -18.939 8.247 15.208 1.00 95.06 84 GLY A CA 1
ATOM 666 C C . GLY A 1 84 ? -20.054 7.596 14.380 1.00 95.06 84 GLY A C 1
ATOM 667 O O . GLY A 1 84 ? -21.169 7.472 14.882 1.00 95.06 84 GLY A O 1
ATOM 668 N N . TYR A 1 85 ? -19.795 7.218 13.124 1.00 97.38 85 TYR A N 1
ATOM 669 C CA . TYR A 1 85 ? -20.819 6.757 12.183 1.00 97.38 85 TYR A CA 1
ATOM 670 C C . TYR A 1 85 ? -20.880 5.228 12.132 1.00 97.38 85 TYR A C 1
ATOM 672 O O . TYR A 1 85 ? -19.974 4.575 11.627 1.00 97.38 85 TYR A O 1
ATOM 680 N N . SER A 1 86 ? -21.991 4.644 12.588 1.00 94.94 86 SER A N 1
ATOM 681 C CA . SER A 1 86 ? -22.199 3.185 12.608 1.00 94.94 86 SER A CA 1
ATOM 682 C C . SER A 1 86 ? -22.269 2.527 11.223 1.00 94.94 86 SER A C 1
ATOM 684 O O . SER A 1 86 ? -22.186 1.307 11.124 1.00 94.94 86 SER A O 1
ATOM 686 N N . ASN A 1 87 ? -22.431 3.317 10.160 1.00 96.31 87 ASN A N 1
ATOM 687 C CA . ASN A 1 87 ? -22.416 2.867 8.769 1.00 96.31 87 ASN A CA 1
ATOM 688 C C . ASN A 1 87 ? -21.025 2.962 8.105 1.00 96.31 87 ASN A C 1
ATOM 690 O O . ASN A 1 87 ? -20.923 2.752 6.897 1.00 96.31 87 ASN A O 1
ATOM 694 N N . VAL A 1 88 ? -19.975 3.304 8.858 1.00 97.00 88 VAL A N 1
ATOM 695 C CA . VAL A 1 88 ? -18.577 3.246 8.409 1.00 97.00 88 VAL A CA 1
ATOM 696 C C . VAL A 1 88 ? -17.949 1.991 9.008 1.00 97.00 88 VAL A C 1
ATOM 698 O O . VAL A 1 88 ? -17.748 1.911 10.215 1.00 97.00 88 VAL A O 1
ATOM 701 N N . LEU A 1 89 ? -17.664 0.996 8.163 1.00 96.12 89 LEU A N 1
ATOM 702 C CA . LEU A 1 89 ? -17.110 -0.287 8.609 1.00 96.12 89 LEU A CA 1
ATOM 703 C C . LEU A 1 89 ? -15.665 -0.142 9.114 1.00 96.12 89 LEU A C 1
ATOM 705 O O . LEU A 1 89 ? -15.319 -0.668 10.169 1.00 96.12 89 LEU A O 1
ATOM 709 N N . GLY A 1 90 ? -14.826 0.588 8.374 1.00 97.19 90 GLY A N 1
ATOM 710 C CA . GLY A 1 90 ? -13.428 0.785 8.730 1.00 97.19 90 GLY A CA 1
ATOM 711 C C . GLY A 1 90 ? -12.654 1.719 7.809 1.00 97.19 90 GLY A C 1
ATOM 712 O O . GLY A 1 90 ? -13.203 2.312 6.879 1.00 97.19 90 GLY A O 1
ATOM 713 N N . TYR A 1 91 ? -11.357 1.818 8.086 1.00 98.31 91 TYR A N 1
ATOM 714 C CA . TYR A 1 91 ? -10.382 2.611 7.348 1.00 98.31 91 TYR A CA 1
ATOM 715 C C . TYR A 1 91 ? -9.325 1.696 6.733 1.00 98.31 91 TYR A C 1
ATOM 717 O O . TYR A 1 91 ? -8.512 1.124 7.453 1.00 98.31 91 TYR A O 1
ATOM 725 N N . GLU A 1 92 ? -9.327 1.573 5.412 1.00 97.94 92 GLU A N 1
ATOM 726 C CA . GLU A 1 92 ? -8.298 0.858 4.655 1.00 97.94 92 GLU A CA 1
ATOM 727 C C . GLU A 1 92 ? -7.114 1.807 4.402 1.00 97.94 92 GLU A C 1
ATOM 729 O O . GLU A 1 92 ? -7.305 2.891 3.843 1.00 97.94 92 GLU A O 1
ATOM 734 N N . LEU A 1 93 ? -5.929 1.481 4.940 1.00 98.12 93 LEU A N 1
ATOM 735 C CA . LEU A 1 93 ? -4.828 2.443 5.134 1.00 98.12 93 LEU A CA 1
ATOM 736 C C . LEU A 1 93 ? -4.159 2.914 3.834 1.00 98.12 93 LEU A C 1
ATOM 738 O O . LEU A 1 93 ? -3.792 4.093 3.740 1.00 98.12 93 LEU A O 1
ATOM 742 N N . ILE A 1 94 ? -3.978 2.001 2.880 1.00 97.56 94 ILE A N 1
ATOM 743 C CA . ILE A 1 94 ? -3.410 2.208 1.544 1.00 97.56 94 ILE A CA 1
ATOM 744 C C . ILE A 1 94 ? -3.675 0.954 0.692 1.00 97.56 94 ILE A C 1
ATOM 746 O O . ILE A 1 94 ? -3.379 -0.157 1.130 1.00 97.56 94 ILE A O 1
ATOM 750 N N . ASN A 1 95 ? -4.193 1.166 -0.515 1.00 96.81 95 ASN A N 1
ATOM 751 C CA . ASN A 1 95 ? -4.438 0.139 -1.526 1.00 96.81 95 ASN A CA 1
ATOM 752 C C . ASN A 1 95 ? -3.124 -0.251 -2.208 1.00 96.81 95 ASN A C 1
ATOM 754 O O . ASN A 1 95 ? -2.360 0.634 -2.601 1.00 96.81 95 ASN A O 1
ATOM 758 N N . GLU A 1 96 ? -2.911 -1.549 -2.406 1.00 95.25 96 GLU A N 1
ATOM 759 C CA . GLU A 1 96 ? -1.826 -2.138 -3.202 1.00 95.25 96 GLU A CA 1
ATOM 760 C C . GLU A 1 96 ? -0.447 -1.483 -2.973 1.00 95.25 96 GLU A C 1
ATOM 762 O O . GLU A 1 96 ? 0.203 -1.004 -3.914 1.00 95.25 96 GLU A O 1
ATOM 767 N N . PRO A 1 97 ? 0.036 -1.430 -1.716 1.00 96.69 97 PRO A N 1
ATOM 768 C CA . PRO A 1 97 ? 1.302 -0.789 -1.396 1.00 96.69 97 PRO A CA 1
ATOM 769 C C . PRO A 1 97 ? 2.462 -1.467 -2.134 1.00 96.69 97 PRO A C 1
ATOM 771 O O . PRO A 1 97 ? 2.658 -2.682 -2.066 1.00 96.69 97 PRO A O 1
ATOM 774 N N . TRP A 1 98 ? 3.288 -0.670 -2.814 1.00 96.75 98 TRP A N 1
ATOM 775 C CA . TRP A 1 98 ? 4.482 -1.187 -3.480 1.00 96.75 98 TRP A CA 1
ATOM 776 C C . TRP A 1 98 ? 5.594 -1.511 -2.479 1.00 96.75 98 TRP A C 1
ATOM 778 O O . TRP A 1 98 ? 5.657 -0.950 -1.384 1.00 96.75 98 TRP A O 1
ATOM 788 N N . ALA A 1 99 ? 6.536 -2.361 -2.883 1.00 96.75 99 ALA A N 1
ATOM 789 C CA . ALA A 1 99 ? 7.625 -2.824 -2.026 1.00 96.75 99 ALA A CA 1
ATOM 790 C C . ALA A 1 99 ? 8.580 -1.723 -1.523 1.00 96.75 99 ALA A C 1
ATOM 792 O O . ALA A 1 99 ? 9.239 -1.907 -0.501 1.00 96.75 99 ALA A O 1
ATOM 793 N N . GLY A 1 100 ? 8.664 -0.586 -2.220 1.00 97.19 100 GLY A N 1
ATOM 794 C CA . GLY A 1 100 ? 9.679 0.451 -2.002 1.00 97.19 100 GLY A CA 1
ATOM 795 C C . GLY A 1 100 ? 10.789 0.381 -3.053 1.00 97.19 100 GLY A C 1
ATOM 796 O O . GLY A 1 100 ? 10.570 -0.122 -4.158 1.00 97.19 100 GLY A O 1
ATOM 797 N N . ASN A 1 101 ? 11.984 0.891 -2.738 1.00 97.25 101 ASN A N 1
ATOM 798 C CA . ASN A 1 101 ? 13.055 1.033 -3.730 1.00 97.25 101 ASN A CA 1
ATOM 799 C C . ASN A 1 101 ? 13.834 -0.274 -3.932 1.00 97.25 101 ASN A C 1
ATOM 801 O O . ASN A 1 101 ? 14.961 -0.430 -3.456 1.00 97.25 101 ASN A O 1
ATOM 805 N N . TYR A 1 102 ? 13.239 -1.211 -4.671 1.00 95.12 102 TYR A N 1
ATOM 806 C CA . TYR A 1 102 ? 13.863 -2.503 -4.949 1.00 95.12 102 TYR A CA 1
ATOM 807 C C . TYR A 1 102 ? 15.111 -2.424 -5.844 1.00 95.12 102 TYR A C 1
ATOM 809 O O . TYR A 1 102 ? 15.896 -3.364 -5.883 1.00 95.12 102 TYR A O 1
ATOM 817 N N . ILE A 1 103 ? 15.333 -1.309 -6.543 1.00 94.38 103 ILE A N 1
ATOM 818 C CA . ILE A 1 103 ? 16.550 -1.090 -7.338 1.00 94.38 103 ILE A CA 1
ATOM 819 C C . ILE A 1 103 ? 17.741 -0.803 -6.413 1.00 94.38 103 ILE A C 1
ATOM 821 O O . ILE A 1 103 ? 18.834 -1.315 -6.641 1.00 94.38 103 ILE A O 1
ATOM 825 N N . ALA A 1 104 ? 17.517 -0.058 -5.325 1.00 95.12 104 ALA A N 1
ATOM 826 C CA . ALA A 1 104 ? 18.510 0.134 -4.267 1.00 95.12 104 ALA A CA 1
ATOM 827 C C . ALA A 1 104 ? 18.624 -1.081 -3.322 1.00 95.12 104 ALA A C 1
ATOM 829 O O . ALA A 1 104 ? 19.712 -1.370 -2.825 1.00 95.12 104 ALA A O 1
ATOM 830 N N . ASN A 1 105 ? 17.522 -1.799 -3.073 1.00 96.06 105 ASN A N 1
ATOM 831 C CA . ASN A 1 105 ? 17.491 -2.999 -2.233 1.00 96.06 105 ASN A CA 1
ATOM 832 C C . ASN A 1 105 ? 16.639 -4.127 -2.861 1.00 96.06 105 ASN A C 1
ATOM 834 O O . ASN A 1 105 ? 15.451 -4.245 -2.541 1.00 96.06 105 ASN A O 1
ATOM 838 N N . PRO A 1 106 ? 17.233 -5.006 -3.693 1.00 95.31 106 PRO A N 1
ATOM 839 C CA . PRO A 1 106 ? 16.509 -6.073 -4.397 1.00 95.31 106 PRO A CA 1
ATOM 840 C C . PRO A 1 106 ? 15.728 -7.040 -3.502 1.00 95.31 106 PRO A C 1
ATOM 842 O O . PRO A 1 106 ? 14.754 -7.643 -3.952 1.00 95.31 106 PRO A O 1
ATOM 845 N N . PHE A 1 107 ? 16.099 -7.166 -2.223 1.00 94.19 107 PHE A N 1
ATOM 846 C CA . PHE A 1 107 ? 15.391 -8.029 -1.278 1.00 94.19 107 PHE A CA 1
ATOM 847 C C . PHE A 1 107 ? 13.967 -7.549 -0.960 1.00 94.19 107 PHE A C 1
ATOM 849 O O . PHE A 1 107 ? 13.169 -8.360 -0.505 1.00 94.19 107 PHE A O 1
ATOM 856 N N . LEU A 1 108 ? 13.612 -6.285 -1.231 1.00 94.81 108 LEU A N 1
ATOM 857 C CA . LEU A 1 108 ? 12.256 -5.764 -0.998 1.00 94.81 108 LEU A CA 1
ATOM 858 C C . LEU A 1 108 ? 11.173 -6.485 -1.822 1.00 94.81 108 LEU A C 1
ATOM 860 O O . LEU A 1 108 ? 10.028 -6.543 -1.380 1.00 94.81 108 LEU A O 1
ATOM 864 N N . ILE A 1 109 ? 11.519 -7.066 -2.979 1.00 91.94 109 ILE A N 1
ATOM 865 C CA . ILE A 1 109 ? 10.583 -7.869 -3.789 1.00 91.94 109 ILE A CA 1
ATOM 866 C C . ILE A 1 109 ? 10.304 -9.241 -3.156 1.00 91.94 109 ILE A C 1
ATOM 868 O O . ILE A 1 109 ? 9.260 -9.835 -3.426 1.00 91.94 109 ILE A O 1
ATOM 872 N N . LEU A 1 110 ? 11.182 -9.754 -2.287 1.00 89.62 110 LEU A N 1
ATOM 873 C CA . LEU A 1 110 ? 10.914 -11.019 -1.609 1.00 89.62 110 LEU A CA 1
ATOM 874 C C . LEU A 1 110 ? 9.713 -10.862 -0.656 1.00 89.62 110 LEU A C 1
ATOM 876 O O . LEU A 1 110 ? 9.686 -9.905 0.130 1.00 89.62 110 LEU A O 1
ATOM 880 N N . PRO A 1 111 ? 8.736 -11.791 -0.692 1.00 81.75 111 PRO A N 1
ATOM 881 C CA . PRO A 1 111 ? 7.582 -11.760 0.196 1.00 81.75 111 PRO A CA 1
ATOM 882 C C . PRO A 1 111 ? 7.975 -11.543 1.664 1.00 81.75 111 PRO A C 1
ATOM 884 O O . PRO A 1 111 ? 8.889 -12.175 2.190 1.00 81.75 111 PRO A O 1
ATOM 887 N N . GLY A 1 112 ? 7.295 -10.606 2.318 1.00 88.94 112 GLY A N 1
ATOM 888 C CA . GLY A 1 112 ? 7.448 -10.308 3.740 1.00 88.94 112 GLY A CA 1
ATOM 889 C C . GLY A 1 112 ? 8.590 -9.360 4.108 1.00 88.94 112 GLY A C 1
ATOM 890 O O . GLY A 1 112 ? 8.528 -8.739 5.172 1.00 88.94 112 GLY A O 1
ATOM 891 N N . ILE A 1 113 ? 9.586 -9.150 3.239 1.00 93.12 113 ILE A N 1
ATOM 892 C CA . ILE A 1 113 ? 10.656 -8.179 3.520 1.00 93.12 113 ILE A CA 1
ATOM 893 C C . ILE A 1 113 ? 10.071 -6.765 3.556 1.00 93.12 113 ILE A C 1
ATOM 895 O O . ILE A 1 113 ? 10.068 -6.154 4.620 1.00 93.12 113 ILE A O 1
ATOM 899 N N . ALA A 1 114 ? 9.463 -6.287 2.464 1.00 94.94 114 ALA A N 1
ATOM 900 C CA . ALA A 1 114 ? 8.815 -4.971 2.439 1.00 94.94 114 ALA A CA 1
ATOM 901 C C . ALA A 1 114 ? 7.707 -4.815 3.502 1.00 94.94 114 ALA A C 1
ATOM 903 O O . ALA A 1 114 ? 7.564 -3.746 4.095 1.00 94.94 114 ALA A O 1
ATOM 904 N N . GLY A 1 115 ? 6.963 -5.886 3.801 1.00 94.44 115 GLY A N 1
ATOM 905 C CA . GLY A 1 115 ? 5.964 -5.892 4.873 1.00 94.44 115 GLY A CA 1
ATOM 906 C C . GLY A 1 115 ? 6.565 -5.570 6.243 1.00 94.44 115 GLY A C 1
ATOM 907 O O . GLY A 1 115 ? 6.091 -4.670 6.935 1.00 94.44 115 GLY A O 1
ATOM 908 N N . SER A 1 116 ? 7.658 -6.248 6.600 1.00 93.75 116 SER A N 1
ATOM 909 C CA . SER A 1 116 ? 8.345 -6.051 7.883 1.00 93.75 116 SER A CA 1
ATOM 910 C C . SER A 1 116 ? 9.171 -4.759 7.961 1.00 93.75 116 SER A C 1
ATOM 912 O O . SER A 1 116 ? 9.229 -4.149 9.029 1.00 93.75 116 SER A O 1
ATOM 914 N N . THR A 1 117 ? 9.805 -4.322 6.863 1.00 95.31 117 THR A N 1
ATOM 915 C CA . THR A 1 117 ? 10.709 -3.156 6.866 1.00 95.31 117 THR A CA 1
ATOM 916 C C . THR A 1 117 ? 10.007 -1.831 6.594 1.00 95.31 117 THR A C 1
ATOM 918 O O . THR A 1 117 ? 10.370 -0.829 7.203 1.00 95.31 117 THR A O 1
ATOM 921 N N . ASN A 1 118 ? 9.020 -1.817 5.694 1.00 97.75 118 ASN A N 1
ATOM 922 C CA . ASN A 1 118 ? 8.383 -0.597 5.195 1.00 97.75 118 ASN A CA 1
ATOM 923 C C . ASN A 1 118 ? 6.932 -0.464 5.692 1.00 97.75 118 ASN A C 1
ATOM 925 O O . ASN A 1 118 ? 6.567 0.573 6.249 1.00 97.75 118 ASN A O 1
ATOM 929 N N . LEU A 1 119 ? 6.107 -1.507 5.529 1.00 97.62 119 LEU A N 1
ATOM 930 C CA . LEU A 1 119 ? 4.660 -1.396 5.764 1.00 97.62 119 LEU A CA 1
ATOM 931 C C . LEU A 1 119 ? 4.288 -1.416 7.249 1.00 97.62 119 LEU A C 1
ATOM 933 O O . LEU A 1 119 ? 3.547 -0.544 7.692 1.00 97.62 119 LEU A O 1
ATOM 937 N N . GLN A 1 120 ? 4.830 -2.339 8.049 1.00 96.88 120 GLN A N 1
ATOM 938 C CA . GLN A 1 120 ? 4.508 -2.405 9.480 1.00 96.88 120 GLN A CA 1
ATOM 939 C C . GLN A 1 120 ? 4.859 -1.100 10.227 1.00 96.88 120 GLN A C 1
ATOM 941 O O . GLN A 1 120 ? 3.969 -0.542 10.873 1.00 96.88 120 GLN A O 1
ATOM 946 N N . PRO A 1 121 ? 6.071 -0.512 10.082 1.00 97.88 121 PRO A N 1
ATOM 947 C CA . PRO A 1 121 ? 6.402 0.743 10.763 1.00 97.88 121 PRO A CA 1
ATOM 948 C C . PRO A 1 121 ? 5.583 1.948 10.275 1.00 97.88 121 PRO A C 1
ATOM 950 O O . PRO A 1 121 ? 5.389 2.903 11.034 1.00 97.88 121 PRO A O 1
ATOM 953 N N . LEU A 1 122 ? 5.108 1.929 9.022 1.00 98.56 122 LEU A N 1
ATOM 954 C CA . LEU A 1 122 ? 4.135 2.899 8.522 1.00 98.56 122 LEU A CA 1
ATOM 955 C C . LEU A 1 122 ? 2.793 2.708 9.240 1.00 98.56 122 LEU A C 1
ATOM 957 O O . LEU A 1 122 ? 2.274 3.653 9.837 1.00 98.56 122 LEU A O 1
ATOM 961 N N . TYR A 1 123 ? 2.245 1.495 9.218 1.00 98.62 123 TYR A N 1
ATOM 962 C CA . TYR A 1 123 ? 0.915 1.199 9.743 1.00 98.62 123 TYR A CA 1
ATOM 963 C C . TYR A 1 123 ? 0.808 1.412 11.250 1.00 98.62 123 TYR A C 1
ATOM 965 O O . TYR A 1 123 ? -0.200 1.952 11.693 1.00 98.62 123 TYR A O 1
ATOM 973 N N . ASP A 1 124 ? 1.852 1.135 12.032 1.00 98.44 124 ASP A N 1
ATOM 974 C CA . ASP A 1 124 ? 1.874 1.458 13.464 1.00 98.44 124 ASP A CA 1
ATOM 975 C C . ASP A 1 124 ? 1.767 2.967 13.729 1.00 98.44 124 ASP A C 1
ATOM 977 O O . ASP A 1 124 ? 1.050 3.403 14.637 1.00 98.44 124 ASP A O 1
ATOM 981 N N . LYS A 1 125 ? 2.438 3.796 12.915 1.00 98.50 125 LYS A N 1
ATOM 982 C CA . LYS A 1 125 ? 2.341 5.263 13.007 1.00 98.50 125 LYS A CA 1
ATOM 983 C C . LYS A 1 125 ? 0.942 5.752 12.623 1.00 98.50 125 LYS A C 1
ATOM 985 O O . LYS A 1 125 ? 0.383 6.592 13.332 1.00 98.50 125 LYS A O 1
ATOM 990 N N . LEU A 1 126 ? 0.364 5.214 11.545 1.00 98.75 126 LEU A N 1
ATOM 991 C CA . LEU A 1 126 ? -0.982 5.577 11.086 1.00 98.75 126 LEU A CA 1
ATOM 992 C C . LEU A 1 126 ? -2.062 5.125 12.078 1.00 98.75 126 LEU A C 1
ATOM 994 O O . LEU A 1 126 ? -2.904 5.934 12.469 1.00 98.75 126 LEU A O 1
ATOM 998 N N . ALA A 1 127 ? -1.995 3.883 12.560 1.00 98.62 127 ALA A N 1
ATOM 999 C CA . ALA A 1 127 ? -2.899 3.344 13.570 1.00 98.62 127 ALA A CA 1
ATOM 1000 C C . ALA A 1 127 ? -2.838 4.167 14.860 1.00 98.62 127 ALA A C 1
ATOM 1002 O O . ALA A 1 127 ? -3.875 4.588 15.362 1.00 98.62 127 ALA A O 1
ATOM 1003 N N . LYS A 1 128 ? -1.640 4.521 15.346 1.00 98.62 128 LYS A N 1
ATOM 1004 C CA . LYS A 1 128 ? -1.485 5.426 16.497 1.00 98.62 128 LYS A CA 1
ATOM 1005 C C . LYS A 1 128 ? -2.127 6.801 16.264 1.00 98.62 128 LYS A C 1
ATOM 1007 O O . LYS A 1 128 ? -2.706 7.373 17.188 1.00 98.62 128 LYS A O 1
ATOM 1012 N N . ALA A 1 129 ? -2.044 7.343 15.048 1.00 98.75 129 ALA A N 1
ATOM 1013 C CA . ALA A 1 129 ? -2.677 8.615 14.702 1.00 98.75 129 ALA A CA 1
ATOM 1014 C C . ALA A 1 129 ? -4.216 8.517 14.670 1.00 98.75 129 ALA A C 1
ATOM 1016 O O . ALA A 1 129 ? -4.882 9.416 15.188 1.00 98.75 129 ALA A O 1
ATOM 1017 N N . ILE A 1 130 ? -4.766 7.421 14.135 1.00 98.81 130 ILE A N 1
ATOM 1018 C CA . ILE A 1 130 ? -6.205 7.101 14.119 1.00 98.81 130 ILE A CA 1
ATOM 1019 C C . ILE A 1 130 ? -6.727 6.893 15.545 1.00 98.81 130 ILE A C 1
ATOM 1021 O O . ILE A 1 130 ? -7.626 7.612 15.979 1.00 98.81 130 ILE A O 1
ATOM 1025 N N . ARG A 1 131 ? -6.114 5.985 16.316 1.00 98.38 131 ARG A N 1
ATOM 1026 C CA . ARG A 1 131 ? -6.541 5.629 17.681 1.00 98.38 131 ARG A CA 1
ATOM 1027 C C . ARG A 1 131 ? -6.538 6.827 18.635 1.00 98.38 131 ARG A C 1
ATOM 1029 O O . ARG A 1 131 ? -7.446 6.957 19.441 1.00 98.38 131 ARG A O 1
ATOM 1036 N N . SER A 1 132 ? -5.659 7.817 18.416 1.00 98.44 132 SER A N 1
ATOM 1037 C CA . SER A 1 132 ? -5.674 9.099 19.155 1.00 98.44 132 SER A CA 1
ATOM 1038 C C . SER A 1 132 ? -6.985 9.911 19.078 1.00 98.44 132 SER A C 1
ATOM 1040 O O . SER A 1 132 ? -7.118 10.911 19.791 1.00 98.44 132 SER A O 1
ATOM 1042 N N . VAL A 1 133 ? -7.916 9.544 18.189 1.00 98.69 133 VAL A N 1
ATOM 1043 C CA . VAL A 1 133 ? -9.247 10.160 18.031 1.00 98.69 133 VAL A CA 1
ATOM 1044 C C . VAL A 1 133 ? -10.393 9.151 17.839 1.00 98.69 133 VAL A C 1
ATOM 1046 O O . VAL A 1 133 ? -11.543 9.535 18.032 1.00 98.69 133 VAL A O 1
ATOM 1049 N N . ASP A 1 134 ? -10.106 7.898 17.472 1.00 98.38 134 ASP A N 1
ATOM 1050 C CA . ASP A 1 134 ? -11.086 6.837 17.204 1.00 98.38 134 ASP A CA 1
ATOM 1051 C C . ASP A 1 134 ? -10.539 5.462 17.623 1.00 98.38 134 ASP A C 1
ATOM 1053 O O . ASP A 1 134 ? -9.793 4.808 16.892 1.00 98.38 134 ASP A O 1
ATOM 1057 N N . GLU A 1 135 ? -10.944 5.008 18.806 1.00 96.50 135 GLU A N 1
ATOM 1058 C CA . GLU A 1 135 ? -10.511 3.739 19.406 1.00 96.50 135 GLU A CA 1
ATOM 1059 C C . GLU A 1 135 ? -11.297 2.502 18.925 1.00 96.50 135 GLU A C 1
ATOM 1061 O O . GLU A 1 135 ? -11.027 1.396 19.391 1.00 96.50 135 GLU A O 1
ATOM 1066 N N . LYS A 1 136 ? -12.299 2.651 18.042 1.00 96.50 136 LYS A N 1
ATOM 1067 C CA . LYS A 1 136 ? -13.288 1.584 17.781 1.00 96.50 136 LYS A CA 1
ATOM 1068 C C . LYS A 1 136 ? -13.360 1.118 16.336 1.00 96.50 136 LYS A C 1
ATOM 1070 O O . LYS A 1 136 ? -13.433 -0.087 16.114 1.00 96.50 136 LYS A O 1
ATOM 1075 N N . THR A 1 137 ? -13.359 2.041 15.379 1.00 97.81 137 THR A N 1
ATOM 1076 C CA . THR A 1 137 ? -13.564 1.727 13.956 1.00 97.81 137 THR A CA 1
ATOM 1077 C C . THR A 1 137 ? -12.466 0.797 13.438 1.00 97.81 137 THR A C 1
ATOM 1079 O O . THR A 1 137 ? -11.304 0.941 13.839 1.00 97.81 137 THR A O 1
ATOM 1082 N N . LEU A 1 138 ? -12.813 -0.169 12.580 1.00 98.00 138 LEU A N 1
ATOM 1083 C CA . LEU A 1 138 ? -11.851 -1.161 12.088 1.00 98.00 138 LEU A CA 1
ATOM 1084 C C . LEU A 1 138 ? -10.729 -0.489 11.284 1.00 98.00 138 LEU A C 1
ATOM 1086 O O . LEU A 1 138 ? -10.971 0.471 10.551 1.00 98.00 138 LEU A O 1
ATOM 1090 N N . ILE A 1 139 ? -9.504 -1.002 11.396 1.00 98.44 139 ILE A N 1
ATOM 1091 C CA . ILE A 1 139 ? -8.397 -0.644 10.499 1.00 98.44 139 ILE A CA 1
ATOM 1092 C C . ILE A 1 139 ? -8.159 -1.818 9.554 1.00 98.44 139 ILE A C 1
ATOM 1094 O O . ILE A 1 139 ? -7.781 -2.898 9.998 1.00 98.44 139 ILE A O 1
ATOM 1098 N N . PHE A 1 140 ? -8.369 -1.589 8.263 1.00 98.38 140 PHE A N 1
ATOM 1099 C CA . PHE A 1 140 ? -8.024 -2.520 7.196 1.00 98.38 140 PHE A CA 1
ATOM 1100 C C . PHE A 1 140 ? -6.613 -2.182 6.696 1.00 98.38 140 PHE A C 1
ATOM 1102 O O . PHE A 1 140 ? -6.269 -1.007 6.528 1.00 98.38 140 PHE A O 1
ATOM 1109 N N . TYR A 1 141 ? -5.761 -3.184 6.514 1.00 97.38 141 TYR A N 1
ATOM 1110 C CA . TYR A 1 141 ? -4.374 -2.979 6.099 1.00 97.38 141 TYR A CA 1
ATOM 1111 C C . TYR A 1 141 ? -3.908 -4.091 5.166 1.00 97.38 141 TYR A C 1
ATOM 1113 O O . TYR A 1 141 ? -4.225 -5.260 5.375 1.00 97.38 141 TYR A O 1
ATOM 1121 N N . GLU A 1 142 ? -3.119 -3.712 4.162 1.00 96.06 142 GLU A N 1
ATOM 1122 C CA . GLU A 1 142 ? -2.691 -4.610 3.090 1.00 96.06 142 GLU A CA 1
ATOM 1123 C C . GLU A 1 142 ? -1.193 -4.922 3.169 1.00 96.06 142 GLU A C 1
ATOM 1125 O O . GLU A 1 142 ? -0.393 -4.041 3.513 1.00 96.06 142 GLU A O 1
ATOM 1130 N N . PRO A 1 143 ? -0.766 -6.149 2.830 1.00 94.25 143 PRO A N 1
ATOM 1131 C CA . PRO A 1 143 ? 0.620 -6.412 2.469 1.00 94.25 143 PRO A CA 1
ATOM 1132 C C . PRO A 1 143 ? 0.916 -5.846 1.069 1.00 94.25 143 PRO A C 1
ATOM 1134 O O . PRO A 1 143 ? 0.023 -5.377 0.369 1.00 94.25 143 PRO A O 1
ATOM 1137 N N . VAL A 1 144 ? 2.164 -5.969 0.603 1.00 94.00 144 VAL A N 1
ATOM 1138 C CA . VAL A 1 144 ? 2.424 -5.903 -0.849 1.00 94.00 144 VAL A CA 1
ATOM 1139 C C . VAL A 1 144 ? 1.557 -6.952 -1.560 1.00 94.00 144 VAL A C 1
ATOM 1141 O O . VAL A 1 144 ? 1.343 -8.031 -1.005 1.00 94.00 144 VAL A O 1
ATOM 1144 N N . THR A 1 145 ? 1.067 -6.682 -2.771 1.00 90.56 145 THR A N 1
ATOM 1145 C CA . THR A 1 145 ? 0.001 -7.495 -3.405 1.00 90.56 145 THR A CA 1
ATOM 1146 C C . THR A 1 145 ? 0.351 -8.975 -3.599 1.00 90.56 145 THR A C 1
ATOM 1148 O O . THR A 1 145 ? -0.516 -9.841 -3.534 1.00 90.56 145 THR A O 1
ATOM 1151 N N . TRP A 1 146 ? 1.633 -9.310 -3.768 1.00 89.25 146 TRP A N 1
ATOM 1152 C CA . TRP A 1 146 ? 2.110 -10.698 -3.842 1.00 89.25 146 TRP A CA 1
ATOM 1153 C C . TRP A 1 146 ? 2.430 -11.333 -2.476 1.00 89.25 146 TRP A C 1
ATOM 1155 O O . TRP A 1 146 ? 2.688 -12.532 -2.405 1.00 89.25 146 TRP A O 1
ATOM 1165 N N . GLY A 1 147 ? 2.388 -10.564 -1.387 1.00 89.44 147 GLY A 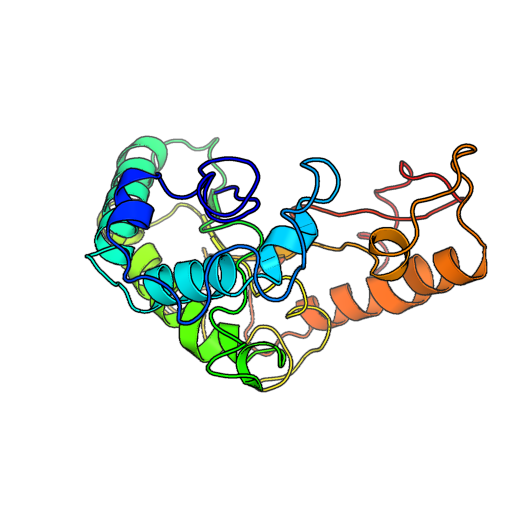N 1
ATOM 1166 C CA . GLY A 1 147 ? 2.696 -10.994 -0.019 1.00 89.44 147 GLY A CA 1
ATOM 1167 C C . GLY A 1 147 ? 1.655 -11.921 0.617 1.00 89.44 147 GLY A C 1
ATOM 1168 O O . GLY A 1 147 ? 1.911 -12.458 1.688 1.00 89.44 147 GLY A O 1
ATOM 1169 N N . VAL A 1 148 ? 0.506 -12.139 -0.031 1.00 88.19 148 VAL A N 1
ATOM 1170 C CA . VAL A 1 148 ? -0.485 -13.159 0.365 1.00 88.19 148 VAL A CA 1
ATOM 1171 C C . VAL A 1 148 ? -0.305 -14.508 -0.334 1.00 88.19 148 VAL A C 1
ATOM 1173 O O . VAL A 1 148 ? -0.934 -15.481 0.060 1.00 88.19 148 VAL A O 1
ATOM 1176 N N . ARG A 1 149 ? 0.557 -14.609 -1.356 1.00 84.81 149 ARG A N 1
ATOM 1177 C CA . ARG A 1 149 ? 0.690 -15.817 -2.202 1.00 84.81 149 ARG A CA 1
ATOM 1178 C C . ARG A 1 149 ? 1.395 -16.996 -1.532 1.00 84.81 149 ARG A C 1
ATOM 1180 O O . ARG A 1 149 ? 1.374 -18.100 -2.063 1.00 84.81 149 ARG A O 1
ATOM 1187 N N . LEU A 1 150 ? 2.069 -16.748 -0.416 1.00 81.50 150 LEU A N 1
ATOM 1188 C CA . LEU A 1 150 ? 2.825 -17.726 0.354 1.00 81.50 150 LEU A CA 1
ATOM 1189 C C . LEU A 1 150 ? 2.656 -17.401 1.838 1.00 81.50 150 LEU A C 1
ATOM 1191 O O . LEU A 1 150 ? 2.589 -16.233 2.215 1.00 81.50 150 LEU A O 1
ATOM 1195 N N . ASN A 1 151 ? 2.630 -18.429 2.682 1.00 78.25 151 ASN A N 1
ATOM 1196 C CA . ASN A 1 151 ? 2.518 -18.268 4.126 1.00 78.25 151 ASN A CA 1
ATOM 1197 C C . ASN A 1 151 ? 3.866 -18.533 4.804 1.00 78.25 151 ASN A C 1
ATOM 1199 O O . ASN A 1 151 ? 4.590 -19.470 4.464 1.00 78.25 151 ASN A O 1
ATOM 1203 N N . GLY A 1 152 ? 4.199 -17.705 5.791 1.00 69.06 152 GLY A N 1
ATOM 1204 C CA . GLY A 1 152 ? 5.371 -17.872 6.637 1.00 69.06 152 GLY A CA 1
ATOM 1205 C C . GLY A 1 152 ? 6.005 -16.545 7.038 1.00 69.06 152 GLY A C 1
ATOM 1206 O O . GLY A 1 152 ? 5.974 -15.557 6.309 1.00 69.06 152 GLY A O 1
ATOM 1207 N N . LYS A 1 153 ? 6.676 -16.542 8.193 1.00 61.06 153 LYS A N 1
ATOM 1208 C CA . LYS A 1 153 ? 7.260 -15.341 8.817 1.00 61.06 153 LYS A CA 1
ATOM 1209 C C . LYS A 1 153 ? 8.240 -14.569 7.915 1.00 61.06 153 LYS A C 1
ATOM 1211 O O . LYS A 1 153 ? 8.427 -13.372 8.099 1.00 61.06 153 LYS A O 1
ATOM 1216 N N . TYR A 1 154 ? 8.875 -15.264 6.973 1.00 63.97 154 TYR A N 1
ATOM 1217 C CA . TYR A 1 154 ? 9.893 -14.727 6.062 1.00 63.97 154 TYR A CA 1
ATOM 1218 C C . TYR A 1 154 ? 9.512 -14.855 4.579 1.00 63.97 154 TYR A C 1
ATOM 1220 O O . TYR A 1 154 ? 10.360 -14.622 3.725 1.00 63.97 154 TYR A O 1
ATOM 1228 N N . VAL A 1 155 ? 8.281 -15.293 4.286 1.00 76.44 155 VAL A N 1
ATOM 1229 C CA . VAL A 1 155 ? 7.796 -15.550 2.918 1.00 76.44 155 VAL A CA 1
ATOM 1230 C C . VAL A 1 155 ? 6.318 -15.185 2.702 1.00 76.44 155 VAL A C 1
ATOM 1232 O O . VAL A 1 155 ? 5.797 -15.471 1.636 1.00 76.44 155 VAL A O 1
ATOM 1235 N N . GLY A 1 156 ? 5.641 -14.553 3.665 1.00 86.44 156 GLY A N 1
ATOM 1236 C CA . GLY A 1 156 ? 4.251 -14.095 3.533 1.00 86.44 156 GLY A CA 1
ATOM 1237 C C . GLY A 1 156 ? 4.095 -12.588 3.688 1.00 86.44 156 GLY A C 1
ATOM 1238 O O . GLY A 1 156 ? 4.869 -11.820 3.122 1.00 86.44 156 GLY A O 1
ATOM 1239 N N . THR A 1 157 ? 3.107 -12.141 4.464 1.00 91.31 157 THR A N 1
ATOM 1240 C CA . THR A 1 157 ? 2.768 -10.708 4.567 1.00 91.31 157 THR A CA 1
ATOM 1241 C C . THR A 1 157 ? 3.886 -9.856 5.173 1.00 91.31 157 THR A C 1
ATOM 1243 O O . THR A 1 157 ? 3.991 -8.673 4.865 1.00 91.31 157 THR A O 1
ATOM 1246 N N . GLY A 1 158 ? 4.739 -10.451 6.016 1.00 91.56 158 GLY A N 1
ATOM 1247 C CA . GLY A 1 158 ? 5.820 -9.771 6.739 1.00 91.56 158 GLY A CA 1
ATOM 1248 C C . GLY A 1 158 ? 5.395 -9.130 8.060 1.00 91.56 158 GLY A C 1
ATOM 1249 O O . GLY A 1 158 ? 6.253 -8.659 8.807 1.00 91.56 158 GLY A O 1
ATOM 1250 N N . PHE A 1 159 ? 4.100 -9.134 8.380 1.00 92.88 159 PHE A N 1
ATOM 1251 C CA . PHE A 1 159 ? 3.595 -8.600 9.641 1.00 92.88 159 PHE A CA 1
ATOM 1252 C C . PHE A 1 159 ? 3.862 -9.569 10.801 1.00 92.88 159 PHE A C 1
ATOM 1254 O O . PHE A 1 159 ? 3.602 -10.769 10.715 1.00 92.88 159 PHE A O 1
ATOM 1261 N N . THR A 1 160 ? 4.369 -9.034 11.909 1.00 92.19 160 THR A N 1
ATOM 1262 C CA . THR A 1 160 ? 4.552 -9.736 13.187 1.00 92.19 160 THR A CA 1
ATOM 1263 C C . THR A 1 160 ? 3.450 -9.418 14.197 1.00 92.19 160 THR A C 1
ATOM 1265 O O . THR A 1 160 ? 3.350 -10.107 15.209 1.00 92.19 160 THR A O 1
ATOM 1268 N N . HIS A 1 161 ? 2.633 -8.397 13.928 1.00 93.06 161 HIS A N 1
ATOM 1269 C CA . HIS A 1 161 ? 1.465 -7.994 14.709 1.00 93.06 161 HIS A CA 1
ATOM 1270 C C . HIS A 1 161 ? 0.496 -7.168 13.846 1.00 93.06 161 HIS A C 1
ATOM 1272 O O . HIS A 1 161 ? 0.831 -6.765 12.732 1.00 93.06 161 HIS A O 1
ATOM 1278 N N . VAL A 1 162 ? -0.713 -6.925 14.359 1.00 95.06 162 VAL A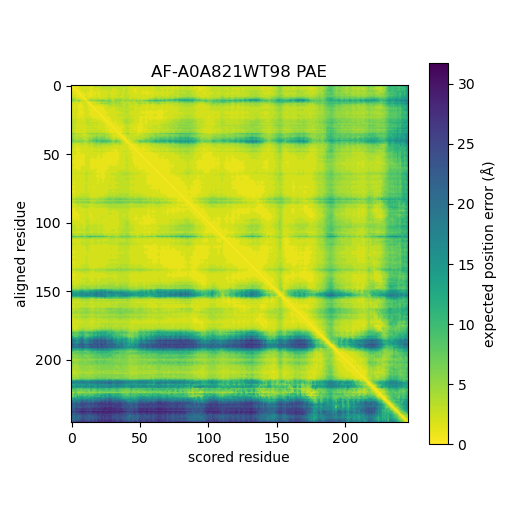 N 1
ATOM 1279 C CA . VAL A 1 162 ? -1.668 -5.978 13.758 1.00 95.06 162 VAL A CA 1
ATOM 1280 C C . VAL A 1 162 ? -1.208 -4.521 13.947 1.00 95.06 162 VAL A C 1
ATOM 1282 O O . VAL A 1 162 ? -0.525 -4.242 14.938 1.00 95.06 162 VAL A O 1
ATOM 1285 N N . PRO A 1 163 ? -1.629 -3.571 13.086 1.00 9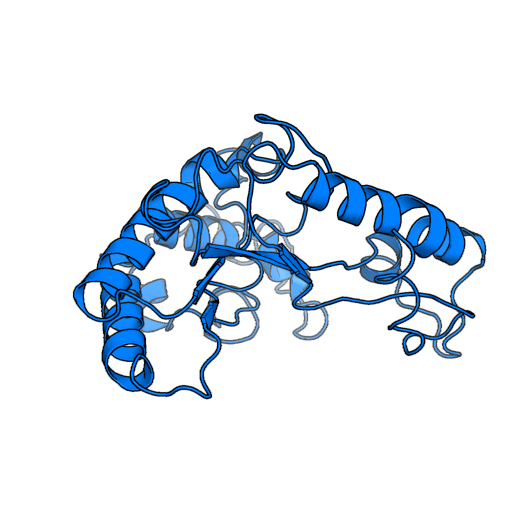6.06 163 PRO A N 1
ATOM 1286 C CA . PRO A 1 163 ? -1.284 -2.157 13.225 1.00 96.06 163 PRO A CA 1
ATOM 1287 C C . PRO A 1 163 ? -1.586 -1.592 14.619 1.00 96.06 163 PRO A C 1
ATOM 1289 O O . PRO A 1 163 ? -2.724 -1.625 15.092 1.00 96.06 163 PRO A O 1
ATOM 1292 N N . GLY A 1 164 ? -0.559 -1.044 15.271 1.00 91.00 164 GLY A N 1
ATOM 1293 C CA . GLY A 1 164 ? -0.646 -0.460 16.610 1.00 91.00 164 GLY A CA 1
ATOM 1294 C C . GLY A 1 164 ? -0.490 -1.453 17.770 1.00 91.00 164 GLY A C 1
ATOM 1295 O O . GLY A 1 164 ? -0.507 -1.018 18.922 1.00 91.00 164 GLY A O 1
ATOM 1296 N N . GLY A 1 165 ? -0.309 -2.751 17.500 1.00 93.88 165 GLY A N 1
ATOM 1297 C CA . GLY A 1 165 ? -0.059 -3.785 18.511 1.00 93.88 165 GLY A CA 1
ATOM 1298 C C . GLY A 1 165 ? -1.271 -4.649 18.873 1.00 93.88 165 GLY A C 1
ATOM 1299 O O . GLY A 1 165 ? -2.423 -4.304 18.612 1.00 93.88 165 GLY A O 1
ATOM 1300 N N . ASP A 1 166 ? -0.999 -5.784 19.526 1.00 93.06 166 ASP A N 1
ATOM 1301 C CA . ASP A 1 166 ? -1.974 -6.854 19.804 1.00 93.06 166 ASP A CA 1
ATOM 1302 C C . ASP A 1 166 ? -3.241 -6.421 20.560 1.00 93.06 166 ASP A C 1
ATOM 1304 O O . ASP A 1 166 ? -4.272 -7.083 20.449 1.00 93.06 166 ASP A O 1
ATOM 1308 N N . SER A 1 167 ? -3.212 -5.293 21.275 1.00 93.94 167 SER A N 1
ATOM 1309 C CA . SER A 1 167 ? -4.391 -4.698 21.923 1.00 93.94 167 SER A CA 1
ATOM 1310 C C . SER A 1 167 ? -5.490 -4.243 20.953 1.00 93.94 167 SER A C 1
ATOM 1312 O O . SER A 1 167 ? -6.596 -3.947 21.401 1.00 93.94 167 SER A O 1
ATOM 1314 N N . TYR A 1 168 ? -5.196 -4.162 19.652 1.00 95.38 168 TYR A N 1
ATOM 1315 C CA . TYR A 1 168 ? -6.152 -3.805 18.597 1.00 95.38 168 TYR A CA 1
ATOM 1316 C C . TYR A 1 168 ? -6.523 -4.987 17.692 1.00 95.38 168 TYR A C 1
ATOM 1318 O O . TYR A 1 168 ? -7.140 -4.777 16.651 1.00 95.38 168 TYR A O 1
ATOM 1326 N N . ARG A 1 169 ? -6.153 -6.225 18.055 1.00 93.00 169 ARG A N 1
ATOM 1327 C CA . ARG A 1 169 ? -6.389 -7.413 17.214 1.00 93.00 169 ARG A CA 1
ATOM 1328 C C . ARG A 1 169 ? -7.872 -7.665 16.923 1.00 93.00 169 ARG A C 1
ATOM 1330 O O . ARG A 1 169 ? -8.192 -8.140 15.847 1.00 93.00 169 ARG A O 1
ATOM 1337 N N . ASP A 1 170 ? -8.764 -7.275 17.829 1.00 93.94 170 ASP A N 1
ATOM 1338 C CA . ASP A 1 170 ? -10.226 -7.342 17.678 1.00 93.94 170 ASP A CA 1
ATOM 1339 C C . ASP A 1 170 ? -10.828 -6.193 16.838 1.00 93.94 170 ASP A C 1
ATOM 1341 O O . ASP A 1 170 ? -12.046 -6.025 16.796 1.00 93.94 170 ASP A O 1
ATOM 1345 N N . ARG A 1 171 ? -9.990 -5.338 16.234 1.00 94.88 171 ARG A N 1
ATOM 1346 C CA . ARG A 1 171 ? -10.405 -4.206 15.385 1.00 94.88 171 ARG A CA 1
ATOM 1347 C C . ARG A 1 171 ? -9.392 -3.853 14.289 1.00 94.88 171 ARG A C 1
ATOM 1349 O O . ARG A 1 171 ? -9.313 -2.695 13.862 1.00 94.88 171 ARG A O 1
ATOM 1356 N N . SER A 1 172 ? -8.633 -4.850 13.847 1.00 96.00 172 SER A N 1
ATOM 1357 C CA . SER A 1 172 ? -7.652 -4.749 12.770 1.00 96.00 172 SER A CA 1
ATOM 1358 C C . SER A 1 172 ? -7.809 -5.948 11.841 1.00 96.00 172 SER A C 1
ATOM 1360 O O . SER A 1 172 ? -7.735 -7.088 12.291 1.00 96.00 172 SER A O 1
ATOM 1362 N N . VAL A 1 173 ? -8.024 -5.675 10.557 1.00 95.62 173 VAL A N 1
ATOM 1363 C CA . VAL A 1 173 ? -8.412 -6.657 9.538 1.00 95.62 173 VAL A CA 1
ATOM 1364 C C . VAL A 1 173 ? -7.368 -6.662 8.427 1.00 95.62 173 VAL A C 1
ATOM 1366 O O . VAL A 1 173 ? -7.028 -5.603 7.896 1.00 95.62 173 VAL A O 1
ATOM 1369 N N . LEU A 1 174 ? -6.860 -7.836 8.062 1.00 94.56 174 LEU A N 1
ATOM 1370 C CA . LEU A 1 174 ? -5.981 -7.974 6.905 1.00 94.56 174 LEU A CA 1
ATOM 1371 C C . LEU A 1 174 ? -6.837 -7.893 5.633 1.00 94.56 174 LEU A C 1
ATOM 1373 O O . LEU A 1 174 ? -7.537 -8.849 5.295 1.00 94.56 174 LEU A O 1
ATOM 1377 N N . SER A 1 175 ? -6.784 -6.761 4.930 1.00 94.31 175 SER A N 1
ATOM 1378 C CA . SER A 1 175 ? -7.354 -6.657 3.586 1.00 94.31 175 SER A CA 1
ATOM 1379 C C . SER A 1 175 ? -6.355 -7.173 2.554 1.00 94.31 175 SER A C 1
ATOM 1381 O O . SER A 1 175 ? -5.139 -7.045 2.716 1.00 94.31 175 SER A O 1
ATOM 1383 N N . TYR A 1 176 ? -6.857 -7.814 1.502 1.00 91.88 176 TYR A N 1
ATOM 1384 C CA . TYR A 1 176 ? -6.017 -8.340 0.429 1.00 91.88 176 TYR A CA 1
ATOM 1385 C C . TYR A 1 176 ? -6.768 -8.443 -0.892 1.00 91.88 176 TYR A C 1
ATOM 1387 O O . TYR A 1 176 ? -8.001 -8.434 -0.947 1.00 91.88 176 TYR A O 1
ATOM 1395 N N . HIS A 1 177 ? -5.978 -8.528 -1.958 1.00 89.88 177 HIS A N 1
ATOM 1396 C CA . HIS A 1 177 ? -6.430 -8.624 -3.335 1.00 89.88 177 HIS A CA 1
ATOM 1397 C C . HIS A 1 177 ? -6.138 -10.026 -3.882 1.00 89.88 177 HIS A C 1
ATOM 1399 O O . HIS A 1 177 ? -5.087 -10.601 -3.587 1.00 89.88 177 HIS A O 1
ATOM 1405 N N . TYR A 1 178 ? -7.025 -10.551 -4.730 1.00 86.56 178 TYR A N 1
ATOM 1406 C CA . TYR A 1 178 ? -6.740 -11.740 -5.538 1.00 86.56 178 TYR A CA 1
ATOM 1407 C C . TYR A 1 178 ? -6.898 -11.446 -7.034 1.00 86.56 178 TYR A C 1
ATOM 1409 O O . TYR A 1 178 ? -8.004 -11.395 -7.572 1.00 86.56 178 TYR A O 1
ATOM 1417 N N . TYR A 1 179 ? -5.768 -11.301 -7.722 1.00 81.88 179 TYR A N 1
ATOM 1418 C CA . TYR A 1 179 ? -5.704 -11.273 -9.180 1.00 81.88 179 TYR A CA 1
ATOM 1419 C C . TYR A 1 179 ? -4.824 -12.424 -9.655 1.00 81.88 179 TYR A C 1
ATOM 1421 O O . TYR A 1 179 ? -3.660 -12.515 -9.253 1.00 81.88 179 TYR A O 1
ATOM 1429 N N . CYS A 1 180 ? -5.383 -13.294 -10.500 1.00 81.75 180 CYS A N 1
ATOM 1430 C CA . CYS A 1 180 ? -4.627 -14.380 -11.111 1.00 81.75 180 CYS A CA 1
ATOM 1431 C C . CYS A 1 180 ? -3.506 -13.816 -11.990 1.00 81.75 180 CYS A C 1
ATOM 1433 O O . CYS A 1 180 ? -3.780 -13.084 -12.944 1.00 81.75 180 CYS A O 1
ATOM 1435 N N . ILE A 1 181 ? -2.254 -14.179 -11.698 1.00 75.38 181 ILE A N 1
ATOM 1436 C CA . ILE A 1 181 ? -1.083 -13.558 -12.333 1.00 75.38 181 ILE A CA 1
ATOM 1437 C C . ILE A 1 181 ? -1.073 -13.755 -13.850 1.00 75.38 181 ILE A C 1
ATOM 1439 O O . ILE A 1 181 ? -0.629 -12.878 -14.583 1.00 75.38 181 ILE A O 1
ATOM 1443 N N . VAL A 1 182 ? -1.599 -14.883 -14.328 1.00 74.00 182 VAL A N 1
ATOM 1444 C CA . VAL A 1 182 ? -1.634 -15.202 -15.758 1.00 74.00 182 VAL A CA 1
ATOM 1445 C C . VAL A 1 182 ? -2.585 -14.268 -16.505 1.00 74.00 182 VAL A C 1
ATOM 1447 O O . VAL A 1 182 ? -2.202 -13.717 -17.528 1.00 74.00 182 VAL A O 1
ATOM 1450 N N . LEU A 1 183 ? -3.758 -13.979 -15.938 1.00 72.25 183 LEU A N 1
ATOM 1451 C CA . LEU A 1 183 ? -4.744 -13.057 -16.524 1.00 72.25 183 LEU A CA 1
ATOM 1452 C C . LEU A 1 183 ? -4.349 -11.581 -16.376 1.00 72.25 183 LEU A C 1
ATOM 1454 O O . LEU A 1 183 ? -4.884 -10.722 -17.072 1.00 72.25 183 LEU A O 1
ATOM 1458 N N . SER A 1 184 ? -3.426 -11.272 -15.461 1.00 67.44 184 SER A N 1
ATOM 1459 C CA . SER A 1 184 ? -2.788 -9.954 -15.370 1.00 67.44 184 SER A CA 1
ATOM 1460 C C . SER A 1 184 ? -1.664 -9.757 -16.395 1.00 67.44 184 SER A C 1
ATOM 1462 O O . SER A 1 184 ? -1.253 -8.620 -16.613 1.00 67.44 184 SER A O 1
ATOM 1464 N N . LEU A 1 185 ? -1.146 -10.835 -16.996 1.00 65.94 185 LEU A N 1
ATOM 1465 C CA . LEU A 1 185 ? -0.025 -10.805 -17.943 1.00 65.94 185 LEU A CA 1
ATOM 1466 C C . LEU A 1 185 ? -0.438 -11.107 -19.391 1.00 65.94 185 LEU A C 1
ATOM 1468 O O . LEU A 1 185 ? 0.196 -10.582 -20.305 1.00 65.94 185 LEU A O 1
ATOM 1472 N N . ASP A 1 186 ? -1.481 -11.913 -19.604 1.00 63.56 186 ASP A N 1
ATOM 1473 C CA . ASP A 1 186 ? -2.073 -12.177 -20.918 1.00 63.56 186 ASP A CA 1
ATOM 1474 C C . ASP A 1 186 ? -3.482 -11.550 -20.990 1.00 63.56 186 ASP A C 1
ATOM 1476 O O . ASP A 1 186 ? -4.381 -11.961 -20.246 1.00 63.56 186 ASP A O 1
ATOM 1480 N N . PRO A 1 187 ? -3.703 -10.510 -21.820 1.00 60.59 187 PRO A N 1
ATOM 1481 C CA . PRO A 1 187 ? -5.011 -9.883 -21.941 1.00 60.59 187 PRO A CA 1
ATOM 1482 C C . PRO A 1 187 ? -6.017 -10.856 -22.563 1.00 60.59 187 PRO A C 1
ATOM 1484 O O . PRO A 1 187 ? -5.909 -11.211 -23.738 1.00 60.59 187 PRO A O 1
ATOM 1487 N N . VAL A 1 188 ? -7.034 -11.227 -21.773 1.00 61.06 188 VAL A N 1
ATOM 1488 C CA . VAL A 1 188 ? -8.115 -12.148 -22.163 1.00 61.06 188 VAL A CA 1
ATOM 1489 C C . VAL A 1 188 ? -8.586 -11.857 -23.598 1.00 61.06 188 VAL A C 1
ATOM 1491 O O . VAL A 1 188 ? -8.955 -10.711 -23.888 1.00 61.06 188 VAL A O 1
ATOM 1494 N N . PRO A 1 189 ? -8.605 -12.859 -24.502 1.00 58.34 189 PRO A N 1
ATOM 1495 C CA . PRO A 1 189 ? -8.984 -12.648 -25.894 1.00 58.34 189 PRO A CA 1
ATOM 1496 C C . PRO A 1 189 ? -10.335 -11.937 -26.017 1.00 58.34 189 PRO A C 1
ATOM 1498 O O . PRO A 1 189 ? -11.257 -12.200 -25.250 1.00 58.34 189 PRO A O 1
ATOM 1501 N N . GLY A 1 190 ? -10.496 -11.065 -27.019 1.00 55.12 190 GLY A N 1
ATOM 1502 C CA . GLY A 1 190 ? -11.676 -10.190 -27.163 1.00 55.12 190 GLY A CA 1
ATOM 1503 C C . GLY A 1 190 ? -13.040 -10.884 -27.353 1.00 55.12 190 GLY A C 1
ATOM 1504 O O . GLY A 1 190 ? -14.048 -10.206 -27.526 1.00 55.12 190 GLY A O 1
ATOM 1505 N N . ASN A 1 191 ? -13.087 -12.219 -27.330 1.00 62.69 191 ASN A N 1
ATOM 1506 C CA . ASN A 1 191 ? -14.302 -13.031 -27.216 1.00 62.69 191 ASN A CA 1
ATOM 1507 C C . ASN A 1 191 ? -14.654 -13.402 -25.753 1.00 62.69 191 ASN A C 1
ATOM 1509 O O . ASN A 1 191 ? -15.561 -14.203 -25.540 1.00 62.69 191 ASN A O 1
ATOM 1513 N N . GLY A 1 192 ? -13.913 -12.882 -24.768 1.00 63.28 192 GLY A N 1
ATOM 1514 C CA . GLY A 1 192 ? -14.048 -13.153 -23.332 1.00 63.28 192 GLY A CA 1
ATOM 1515 C C . GLY A 1 192 ? -13.464 -14.490 -22.859 1.00 63.28 192 GLY A C 1
ATOM 1516 O O . GLY A 1 192 ? -13.354 -14.702 -21.656 1.00 63.28 192 GLY A O 1
ATOM 1517 N N . THR A 1 193 ? -13.077 -15.386 -23.774 1.00 68.12 193 THR A N 1
ATOM 1518 C CA . THR A 1 193 ? -12.829 -16.800 -23.461 1.00 68.12 193 THR A CA 1
ATOM 1519 C C . THR A 1 193 ? -11.414 -17.045 -22.941 1.00 68.12 193 THR A C 1
ATOM 1521 O O . THR A 1 193 ? -10.449 -17.017 -23.704 1.00 68.12 193 THR A O 1
ATOM 1524 N N . ILE A 1 194 ? -11.309 -17.383 -21.657 1.00 73.31 194 ILE A N 1
ATOM 1525 C CA . ILE A 1 194 ? -10.048 -17.758 -21.001 1.00 73.31 194 ILE A CA 1
ATOM 1526 C C . ILE A 1 194 ? -9.669 -19.218 -21.344 1.00 73.31 194 ILE A C 1
ATOM 1528 O O . ILE A 1 194 ? -10.503 -20.119 -21.172 1.00 73.31 194 ILE A O 1
ATOM 1532 N N . PRO A 1 195 ? -8.432 -19.497 -21.809 1.00 80.50 195 PRO A N 1
ATOM 1533 C CA . PRO A 1 195 ? -7.931 -20.851 -22.044 1.00 80.50 195 PRO A CA 1
ATOM 1534 C C . PRO A 1 195 ? -8.045 -21.778 -20.825 1.00 80.50 195 PRO A C 1
ATOM 1536 O O . PRO A 1 195 ? -7.820 -21.388 -19.682 1.00 80.50 195 PRO A O 1
ATOM 1539 N N . ILE A 1 196 ? -8.358 -23.058 -21.066 1.00 82.38 196 ILE A N 1
ATOM 1540 C CA . ILE A 1 196 ? -8.672 -24.011 -19.985 1.00 82.38 196 ILE A CA 1
ATOM 1541 C C . ILE A 1 196 ? -7.524 -24.213 -18.985 1.00 82.38 196 ILE A C 1
ATOM 1543 O O . ILE A 1 196 ? -7.786 -24.388 -17.800 1.00 82.38 196 ILE A O 1
ATOM 1547 N N . PHE A 1 197 ? -6.271 -24.170 -19.447 1.00 82.06 197 PHE A N 1
ATOM 1548 C CA . PHE A 1 197 ? -5.095 -24.287 -18.583 1.00 82.06 197 PHE A CA 1
ATOM 1549 C C . PHE A 1 197 ? -4.964 -23.088 -17.637 1.00 82.06 197 PHE A C 1
ATOM 1551 O O . PHE A 1 197 ? -4.714 -23.274 -16.451 1.00 82.06 197 PHE A O 1
ATOM 1558 N N . GLU A 1 198 ? -5.188 -21.878 -18.146 1.00 81.38 198 GLU A N 1
ATOM 1559 C CA . GLU A 1 198 ? -5.124 -20.644 -17.361 1.00 81.38 198 GLU A CA 1
ATOM 1560 C C . GLU A 1 198 ? -6.237 -20.623 -16.323 1.00 81.38 198 GLU A C 1
ATOM 1562 O O . GLU A 1 198 ? -5.965 -20.386 -15.154 1.00 81.38 198 GLU A O 1
ATOM 1567 N N . ARG A 1 199 ? -7.466 -20.989 -16.711 1.00 79.69 199 ARG A N 1
ATOM 1568 C CA . ARG A 1 199 ? -8.585 -21.102 -15.769 1.00 79.69 199 ARG A CA 1
ATOM 1569 C C . ARG A 1 199 ? -8.296 -22.089 -14.635 1.00 79.69 199 ARG A C 1
ATOM 1571 O O . ARG A 1 199 ? -8.550 -21.751 -13.490 1.00 79.69 199 ARG A O 1
ATOM 1578 N N . VAL A 1 200 ? -7.750 -23.273 -14.934 1.00 82.88 200 VAL A N 1
ATOM 1579 C CA . VAL A 1 200 ? -7.364 -24.259 -13.902 1.00 82.88 200 VAL A CA 1
ATOM 1580 C C . VAL A 1 200 ? -6.247 -23.710 -13.009 1.00 82.88 200 VAL A C 1
ATOM 1582 O O . VAL A 1 200 ? -6.300 -23.858 -11.793 1.00 82.88 200 VAL A O 1
ATOM 1585 N N . LEU A 1 201 ? -5.248 -23.037 -13.583 1.00 84.12 201 LEU A N 1
ATOM 1586 C CA . LEU A 1 201 ? -4.166 -22.429 -12.810 1.00 84.12 201 LEU A CA 1
ATOM 1587 C C . LEU A 1 201 ? -4.671 -21.295 -11.902 1.00 84.12 201 LEU A C 1
ATOM 1589 O O . LEU A 1 201 ? -4.240 -21.216 -10.757 1.00 84.12 201 LEU A O 1
ATOM 1593 N N . CYS A 1 202 ? -5.615 -20.473 -12.359 1.00 82.12 202 CYS A N 1
ATOM 1594 C CA . CYS A 1 202 ? -6.253 -19.444 -11.544 1.00 82.12 202 CYS A CA 1
ATOM 1595 C C . CYS A 1 202 ? -7.165 -20.051 -10.465 1.00 82.12 202 CYS A C 1
ATOM 1597 O O . CYS A 1 202 ? -6.883 -19.934 -9.272 1.00 82.12 202 CYS A O 1
ATOM 1599 N N . ASP A 1 203 ? -8.247 -20.708 -10.888 1.00 80.00 203 ASP A N 1
ATOM 1600 C CA . ASP A 1 203 ? -9.370 -21.087 -10.028 1.00 80.00 203 ASP A CA 1
ATOM 1601 C C . ASP A 1 203 ? -9.051 -22.318 -9.153 1.00 80.00 203 ASP A C 1
ATOM 1603 O O . ASP A 1 203 ? -9.479 -22.374 -8.004 1.00 80.00 203 ASP A O 1
ATOM 1607 N N . ASP A 1 204 ? -8.288 -23.298 -9.654 1.00 81.88 204 ASP A N 1
ATOM 1608 C CA . ASP A 1 204 ? -8.058 -24.575 -8.952 1.00 81.88 204 ASP A CA 1
ATOM 1609 C C . ASP A 1 204 ? -6.676 -24.667 -8.265 1.00 81.88 204 ASP A C 1
ATOM 1611 O O . ASP A 1 204 ? -6.416 -25.633 -7.546 1.00 81.88 204 ASP A O 1
ATOM 1615 N N . ILE A 1 205 ? -5.774 -23.693 -8.475 1.00 83.88 205 ILE A N 1
ATOM 1616 C CA . ILE A 1 205 ? -4.405 -23.702 -7.917 1.00 83.88 205 ILE A CA 1
ATOM 1617 C C . ILE A 1 205 ? -4.064 -22.378 -7.216 1.00 83.88 205 ILE A C 1
ATOM 1619 O O . ILE A 1 205 ? -3.821 -22.364 -6.011 1.00 83.88 205 ILE A O 1
ATOM 1623 N N . GLU A 1 206 ? -4.021 -21.262 -7.947 1.00 85.31 206 GLU A N 1
ATOM 1624 C CA . GLU A 1 206 ? -3.515 -19.980 -7.441 1.00 85.31 206 GLU A CA 1
ATOM 1625 C C . GLU A 1 206 ? -4.462 -19.338 -6.418 1.00 85.31 206 GLU A C 1
ATOM 1627 O O . GLU A 1 206 ? -4.005 -18.873 -5.375 1.00 85.31 206 GLU A O 1
ATOM 1632 N N . GLY A 1 207 ? -5.770 -19.334 -6.693 1.00 84.19 207 GLY A N 1
ATOM 1633 C CA . GLY A 1 207 ? -6.800 -18.827 -5.782 1.00 84.19 207 GLY A CA 1
ATOM 1634 C C . GLY A 1 207 ? -6.827 -19.579 -4.450 1.00 84.19 207 GLY A C 1
ATOM 1635 O O . GLY A 1 207 ? -6.601 -18.952 -3.415 1.00 84.19 207 GLY A O 1
ATOM 1636 N N . PRO A 1 208 ? -7.021 -20.913 -4.451 1.00 84.62 208 PRO A N 1
ATOM 1637 C CA . PRO A 1 208 ? -6.975 -21.726 -3.238 1.00 84.62 208 PRO A CA 1
ATOM 1638 C C . PRO A 1 208 ? -5.687 -21.524 -2.434 1.00 84.62 208 PRO A C 1
ATOM 1640 O O . PRO A 1 208 ? -5.766 -21.273 -1.235 1.00 84.62 208 PRO A O 1
ATOM 1643 N N . ALA A 1 209 ? -4.516 -21.512 -3.085 1.00 85.19 209 ALA A N 1
ATOM 1644 C CA . ALA A 1 209 ? -3.242 -21.286 -2.400 1.00 85.19 209 ALA A CA 1
ATOM 1645 C C . ALA A 1 209 ? -3.1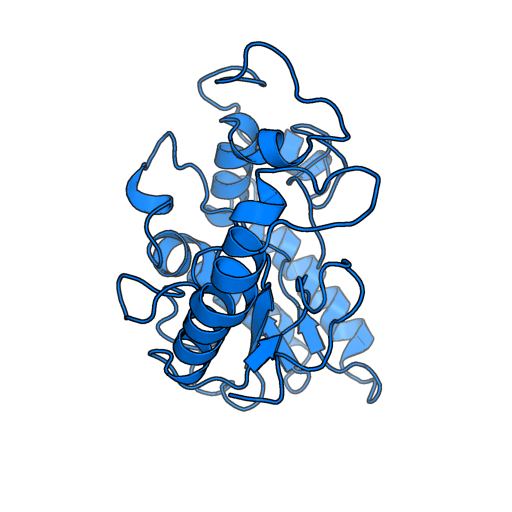48 -19.900 -1.731 1.00 85.19 209 ALA A C 1
ATOM 1647 O O . ALA A 1 209 ? -2.593 -19.791 -0.638 1.00 85.19 209 ALA A O 1
ATOM 1648 N N . VAL A 1 210 ? -3.703 -18.844 -2.343 1.00 86.75 210 VAL A N 1
ATOM 1649 C CA . VAL A 1 210 ? -3.783 -17.505 -1.730 1.00 86.75 210 VAL A CA 1
ATOM 1650 C C . VAL A 1 210 ? -4.738 -17.501 -0.532 1.00 86.75 210 VAL A C 1
ATOM 1652 O O . VAL A 1 210 ? -4.369 -16.993 0.526 1.00 86.75 210 VAL A O 1
ATOM 1655 N N . PHE A 1 211 ? -5.934 -18.084 -0.655 1.00 86.00 211 PHE A N 1
ATOM 1656 C CA . PHE A 1 211 ? -6.916 -18.106 0.437 1.00 86.00 211 PHE A CA 1
ATOM 1657 C C . PHE A 1 211 ? -6.448 -18.950 1.632 1.00 86.00 211 PHE A C 1
ATOM 1659 O O . PHE A 1 211 ? -6.555 -18.507 2.775 1.00 86.00 211 PHE A O 1
ATOM 1666 N N . GLU A 1 212 ? -5.860 -20.124 1.384 1.00 85.12 212 GLU A N 1
ATOM 1667 C CA . GLU A 1 212 ? -5.220 -20.948 2.418 1.00 85.12 212 GLU A CA 1
ATOM 1668 C C . GLU A 1 212 ? -4.064 -20.198 3.091 1.00 85.12 212 GLU A C 1
ATOM 1670 O O . GLU A 1 212 ? -3.968 -20.168 4.316 1.00 85.12 212 GLU A O 1
ATOM 1675 N N . SER A 1 213 ? -3.223 -19.524 2.303 1.00 85.44 213 SER A N 1
ATOM 1676 C CA . SER A 1 213 ? -2.088 -18.747 2.804 1.00 85.44 213 SER A CA 1
ATOM 1677 C C . SER A 1 213 ? -2.502 -17.589 3.724 1.00 85.44 213 SER A C 1
ATOM 1679 O O . SER A 1 213 ? -1.860 -17.363 4.753 1.00 85.44 213 SER A O 1
ATOM 1681 N N . VAL A 1 214 ? -3.590 -16.884 3.390 1.00 84.69 214 VAL A N 1
ATOM 1682 C CA . VAL A 1 214 ? -4.172 -15.832 4.240 1.00 84.69 214 VAL A CA 1
ATOM 1683 C C . VAL A 1 214 ? -4.777 -16.422 5.513 1.00 84.69 214 VAL A C 1
ATOM 1685 O O . VAL A 1 214 ? -4.468 -15.944 6.607 1.00 84.69 214 VAL A O 1
ATOM 1688 N N . ARG A 1 215 ? -5.596 -17.475 5.388 1.00 82.88 215 ARG A N 1
ATOM 1689 C CA . ARG A 1 215 ? -6.276 -18.129 6.517 1.00 82.88 215 ARG A CA 1
ATOM 1690 C C . ARG A 1 215 ? -5.299 -18.697 7.545 1.00 82.88 215 ARG A C 1
ATOM 1692 O O . ARG A 1 215 ? -5.513 -18.546 8.746 1.00 82.88 215 ARG A O 1
ATOM 1699 N N . ASP A 1 216 ? -4.223 -19.318 7.078 1.00 77.50 216 ASP A N 1
ATOM 1700 C CA . ASP A 1 216 ? -3.241 -19.996 7.926 1.00 77.50 216 ASP A CA 1
ATOM 1701 C C . ASP A 1 216 ? -2.121 -19.041 8.406 1.00 77.50 216 ASP A C 1
ATOM 1703 O O . ASP A 1 216 ? -1.107 -19.484 8.958 1.00 77.50 216 ASP A O 1
ATOM 1707 N N . GLY A 1 217 ? -2.266 -17.731 8.163 1.00 67.31 217 GLY A N 1
ATOM 1708 C CA . GLY A 1 217 ? -1.240 -16.703 8.346 1.00 67.31 217 GLY A CA 1
ATOM 1709 C C . GLY A 1 217 ? -0.571 -16.671 9.730 1.00 67.31 217 GLY A C 1
ATOM 1710 O O . GLY A 1 217 ? -1.170 -16.951 10.767 1.00 67.31 217 GLY A O 1
ATOM 1711 N N . THR A 1 218 ? 0.706 -16.269 9.774 1.00 62.09 218 THR A N 1
ATOM 1712 C CA . THR A 1 218 ? 1.547 -16.359 10.991 1.00 62.09 218 THR A CA 1
ATOM 1713 C C . THR A 1 218 ? 1.141 -15.476 12.175 1.00 62.09 218 THR A C 1
ATOM 1715 O O . THR A 1 218 ? 1.733 -15.579 13.250 1.00 62.09 218 THR A O 1
ATOM 1718 N N . VAL A 1 219 ? 0.165 -14.593 11.997 1.00 70.25 219 VAL A N 1
ATOM 1719 C CA . VAL A 1 219 ? -0.465 -13.797 13.052 1.00 70.25 219 VAL A CA 1
ATOM 1720 C C . VAL A 1 219 ? -1.966 -13.943 12.831 1.00 70.25 219 VAL A C 1
ATOM 1722 O O . VAL A 1 219 ? -2.414 -13.861 11.694 1.00 70.25 219 VAL A O 1
ATOM 1725 N N . SER A 1 220 ? -2.745 -14.178 13.890 1.00 73.44 220 SER A N 1
ATOM 1726 C CA . SER A 1 220 ? -4.196 -14.281 13.718 1.00 73.44 220 SER A CA 1
ATOM 1727 C C . SER A 1 220 ? -4.793 -12.889 13.521 1.00 73.44 220 SER A C 1
ATOM 1729 O O . SER A 1 220 ? -4.608 -11.999 14.358 1.00 73.44 220 SER A O 1
ATOM 1731 N N . PHE A 1 221 ? -5.519 -12.742 12.422 1.00 73.94 221 PHE A N 1
ATOM 1732 C CA . PHE A 1 221 ? -6.262 -11.559 12.016 1.00 73.94 221 PHE A CA 1
ATOM 1733 C C . PHE A 1 221 ? -7.682 -11.998 11.642 1.00 73.94 221 PHE A C 1
ATOM 1735 O O . PHE A 1 221 ? -7.872 -13.155 11.266 1.00 73.94 221 PHE A O 1
ATOM 1742 N N . ASP A 1 222 ? -8.637 -11.073 11.657 1.00 79.88 222 ASP A N 1
ATOM 1743 C CA . ASP A 1 222 ? -9.778 -11.195 10.747 1.00 79.88 222 ASP A CA 1
ATOM 1744 C C . ASP A 1 222 ? -9.297 -10.833 9.326 1.00 79.88 222 ASP A C 1
ATOM 1746 O O . ASP A 1 222 ? -8.397 -9.999 9.169 1.00 79.88 222 ASP A O 1
ATOM 1750 N N . GLU A 1 223 ? -9.870 -11.445 8.291 1.00 79.75 223 GLU A N 1
ATOM 1751 C CA . GLU A 1 223 ? -9.522 -11.187 6.886 1.00 79.75 223 GLU A CA 1
ATOM 1752 C C . GLU A 1 223 ? -10.666 -10.512 6.123 1.00 79.75 223 GLU A C 1
ATOM 1754 O O . GLU A 1 223 ? -11.826 -10.566 6.537 1.00 79.75 223 GLU A O 1
ATOM 1759 N N . PHE A 1 224 ? -10.333 -9.833 5.023 1.00 80.88 224 PHE A N 1
ATOM 1760 C CA . PHE A 1 224 ? -11.328 -9.303 4.097 1.00 80.88 224 PHE A CA 1
ATOM 1761 C C . PHE A 1 224 ? -10.780 -9.224 2.668 1.00 80.88 224 PHE A C 1
ATOM 1763 O O . PHE A 1 224 ? -9.959 -8.359 2.347 1.00 80.88 224 PHE A O 1
ATOM 1770 N N . LEU A 1 225 ? -11.276 -10.090 1.783 1.00 78.75 225 LEU A N 1
ATOM 1771 C CA . LEU A 1 225 ? -11.035 -9.982 0.343 1.00 78.75 225 LEU A CA 1
ATOM 1772 C C . LEU A 1 225 ? -11.699 -8.705 -0.206 1.00 78.75 225 LEU A C 1
ATOM 1774 O O . LEU A 1 225 ? -12.917 -8.658 -0.386 1.00 78.75 225 LEU A O 1
ATOM 1778 N N . ILE A 1 226 ? -10.905 -7.663 -0.462 1.00 82.50 226 ILE A N 1
ATOM 1779 C CA . ILE A 1 226 ? -11.427 -6.325 -0.788 1.00 82.50 226 ILE A CA 1
ATOM 1780 C C . ILE A 1 226 ? -11.610 -6.102 -2.297 1.00 82.50 226 ILE A C 1
ATOM 1782 O O . ILE A 1 226 ? -12.541 -5.409 -2.709 1.00 82.50 226 ILE A O 1
ATOM 1786 N N . ALA A 1 227 ? -10.782 -6.745 -3.124 1.00 71.62 227 ALA A N 1
ATOM 1787 C CA . ALA A 1 227 ? -10.907 -6.749 -4.578 1.00 71.62 227 ALA A CA 1
ATOM 1788 C C . ALA A 1 227 ? -10.376 -8.059 -5.174 1.00 71.62 227 ALA A C 1
ATOM 1790 O O . ALA A 1 227 ? -9.432 -8.659 -4.657 1.00 71.62 227 ALA A O 1
ATOM 1791 N N . TYR A 1 228 ? -10.985 -8.525 -6.267 1.00 73.88 228 TYR A N 1
ATOM 1792 C CA . TYR A 1 228 ? -10.532 -9.733 -6.950 1.00 73.88 228 TYR A CA 1
ATOM 1793 C C . TYR A 1 228 ? -11.025 -9.848 -8.397 1.00 73.88 228 TYR A C 1
ATOM 1795 O O . TYR A 1 228 ? -11.988 -9.192 -8.806 1.00 73.88 228 TYR A O 1
ATOM 1803 N N . SER A 1 229 ? -10.386 -10.748 -9.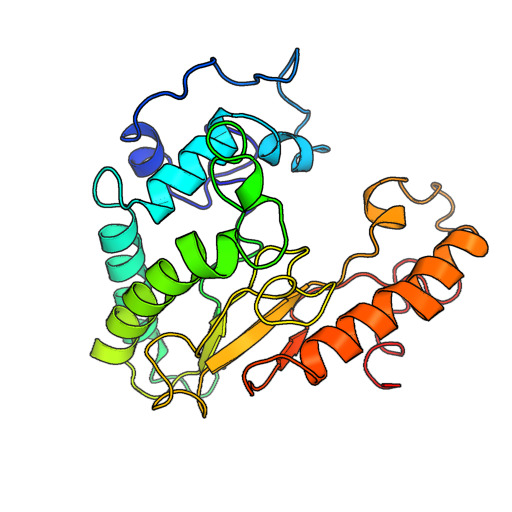146 1.00 61.19 229 SER A N 1
ATOM 1804 C CA . SER A 1 229 ? -10.842 -11.256 -10.442 1.00 61.19 229 SER A CA 1
ATOM 1805 C C . SER A 1 229 ? -10.784 -12.787 -10.449 1.00 61.19 229 SER A C 1
ATOM 1807 O O . SER A 1 229 ? -9.837 -13.365 -9.920 1.00 61.19 229 SER A O 1
ATOM 1809 N N . ALA A 1 230 ? -11.788 -13.440 -11.036 1.00 60.50 230 ALA A N 1
ATOM 1810 C CA . ALA A 1 230 ? -11.899 -14.898 -11.137 1.00 60.50 230 ALA A CA 1
ATOM 1811 C C . ALA A 1 230 ? -12.296 -15.303 -12.566 1.00 60.50 230 ALA A C 1
ATOM 1813 O O . ALA A 1 230 ? -12.896 -14.509 -13.292 1.00 60.50 230 ALA A O 1
ATOM 1814 N N . ALA A 1 231 ? -11.949 -16.527 -12.975 1.00 54.34 231 ALA A N 1
ATOM 1815 C CA . ALA A 1 231 ? -11.978 -16.962 -14.377 1.00 54.34 231 ALA A CA 1
ATOM 1816 C C . ALA A 1 231 ? -13.109 -17.950 -14.705 1.00 54.34 231 ALA A C 1
ATOM 1818 O O . ALA A 1 231 ? -13.124 -18.582 -15.774 1.00 54.34 231 ALA A O 1
ATOM 1819 N N . ARG A 1 232 ? -14.032 -18.144 -13.762 1.00 52.88 232 ARG A N 1
ATOM 1820 C CA . ARG A 1 232 ? -14.922 -19.297 -13.772 1.00 52.88 232 ARG A CA 1
ATOM 1821 C C . ARG A 1 232 ? -15.863 -19.278 -14.982 1.00 52.88 232 ARG A C 1
ATOM 1823 O O . ARG A 1 232 ? -16.239 -18.241 -15.515 1.00 52.88 232 ARG A O 1
ATOM 1830 N N . ASN A 1 233 ? -16.119 -20.474 -15.514 1.00 53.44 233 ASN A N 1
ATOM 1831 C CA . ASN A 1 233 ? -16.788 -20.721 -16.800 1.00 53.44 233 ASN A CA 1
ATOM 1832 C C . ASN A 1 233 ? -16.179 -20.019 -18.038 1.00 53.44 233 ASN A C 1
ATOM 1834 O O . ASN A 1 233 ? -16.696 -20.202 -19.138 1.00 53.44 233 ASN A O 1
ATOM 1838 N N . GLY A 1 234 ? -15.037 -19.331 -17.914 1.00 52.34 234 GLY A N 1
ATOM 1839 C CA . GLY A 1 234 ? -14.356 -18.671 -19.027 1.00 52.34 234 GLY A CA 1
ATOM 1840 C C . GLY A 1 234 ? -14.921 -17.298 -19.395 1.00 52.34 234 GLY A C 1
ATOM 1841 O O . GLY A 1 234 ? -14.821 -16.938 -20.560 1.00 52.34 234 GLY A O 1
ATOM 1842 N N . ASN A 1 235 ? -15.497 -16.565 -18.433 1.00 53.44 235 ASN A N 1
ATOM 1843 C CA . ASN A 1 235 ? -15.832 -15.137 -18.526 1.00 53.44 235 ASN A CA 1
ATOM 1844 C C . ASN A 1 235 ? -15.409 -14.426 -17.223 1.00 53.44 235 ASN A C 1
ATOM 1846 O O . ASN A 1 235 ? -15.405 -15.039 -16.159 1.00 53.44 235 ASN A O 1
ATOM 1850 N N . LEU A 1 236 ? -15.123 -13.121 -17.282 1.00 52.34 236 LEU A N 1
ATOM 1851 C CA . LEU A 1 236 ? -14.595 -12.320 -16.156 1.00 52.34 236 LEU A CA 1
ATOM 1852 C C . LEU A 1 236 ? -15.612 -12.008 -15.022 1.00 52.34 236 LEU A C 1
ATOM 1854 O O . LEU A 1 236 ? -15.303 -11.274 -14.077 1.00 52.34 236 LEU A O 1
ATOM 1858 N N . ASP A 1 237 ? -16.848 -12.500 -15.132 1.00 50.56 237 ASP A N 1
ATOM 1859 C CA . ASP A 1 237 ? -17.983 -12.087 -14.289 1.00 50.56 237 ASP A CA 1
ATOM 1860 C C . ASP A 1 237 ? -18.469 -13.162 -13.298 1.00 50.56 237 ASP A C 1
ATOM 1862 O O . ASP A 1 237 ? -19.222 -12.843 -12.374 1.00 50.56 237 ASP A O 1
ATOM 1866 N N . ASP A 1 238 ? -17.979 -14.402 -13.390 1.00 51.78 238 ASP A N 1
ATOM 1867 C CA . ASP A 1 238 ? -18.333 -15.474 -12.448 1.00 51.78 238 ASP A CA 1
ATOM 1868 C C . ASP A 1 238 ? -17.475 -15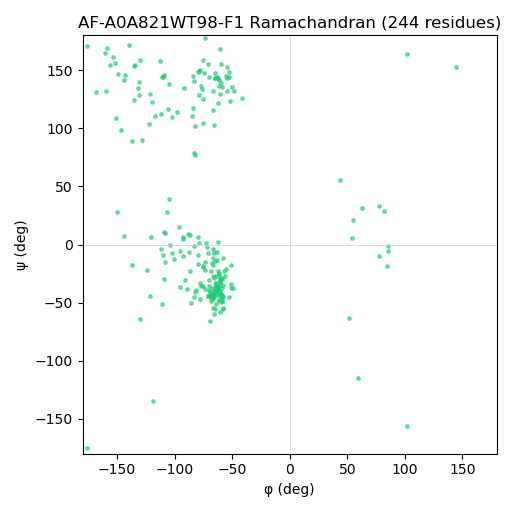.406 -11.179 1.00 51.78 238 ASP A C 1
ATOM 1870 O O . ASP A 1 238 ? -16.494 -16.126 -10.989 1.00 51.78 238 ASP A O 1
ATOM 1874 N N . ARG A 1 239 ? -17.860 -14.481 -10.299 1.00 53.88 239 ARG A N 1
ATOM 1875 C CA . ARG A 1 239 ? -16.994 -13.988 -9.223 1.00 53.88 239 ARG A CA 1
ATOM 1876 C C . ARG A 1 239 ? -17.167 -14.681 -7.860 1.00 53.88 239 ARG A C 1
ATOM 1878 O O . ARG A 1 239 ? -16.189 -14.906 -7.158 1.00 53.88 239 ARG A O 1
ATOM 1885 N N . LEU A 1 240 ? -18.379 -15.070 -7.466 1.00 51.28 240 LEU A N 1
ATOM 1886 C CA . LEU A 1 240 ? -18.657 -15.357 -6.043 1.00 51.28 240 LEU A CA 1
ATOM 1887 C C . LEU A 1 240 ? -18.341 -16.784 -5.563 1.00 51.28 240 LEU A C 1
ATOM 1889 O O . LEU A 1 240 ? -18.127 -17.000 -4.375 1.00 51.28 240 LEU A O 1
ATOM 1893 N N . ASP A 1 241 ? -18.293 -17.766 -6.456 1.00 47.62 241 ASP A N 1
ATOM 1894 C CA . ASP A 1 241 ? -18.298 -19.187 -6.078 1.00 47.62 241 ASP A CA 1
ATOM 1895 C C . ASP A 1 241 ? -16.934 -19.736 -5.599 1.00 47.62 241 ASP A C 1
ATOM 1897 O O . ASP A 1 241 ? -16.861 -20.880 -5.149 1.00 47.62 241 ASP A O 1
ATOM 1901 N N . LEU A 1 242 ? -15.857 -18.951 -5.743 1.00 49.91 242 LEU A N 1
ATOM 1902 C CA . LEU A 1 242 ? -14.488 -19.323 -5.358 1.00 49.91 242 LEU A CA 1
ATOM 1903 C C . LEU A 1 242 ? -14.235 -19.093 -3.857 1.00 49.91 242 LEU A C 1
ATOM 1905 O O . LEU A 1 242 ? -13.656 -19.938 -3.184 1.00 49.91 242 LEU A O 1
ATOM 1909 N N . VAL A 1 243 ? -14.743 -17.973 -3.333 1.00 50.41 243 VAL A N 1
ATOM 1910 C CA . VAL A 1 243 ? -14.522 -17.502 -1.953 1.00 50.41 243 VAL A CA 1
ATOM 1911 C C . VAL A 1 243 ? -15.247 -18.378 -0.920 1.00 50.41 243 VAL A C 1
ATOM 1913 O O . VAL A 1 243 ? -14.767 -18.555 0.191 1.00 50.41 243 VAL A O 1
ATOM 1916 N N . PHE A 1 244 ? -16.388 -18.975 -1.284 1.00 44.50 244 PHE A N 1
ATOM 1917 C CA . PHE A 1 244 ? -17.234 -19.758 -0.367 1.00 44.50 244 PHE A CA 1
ATOM 1918 C C . PHE A 1 244 ? -16.991 -21.280 -0.402 1.00 44.50 244 PHE A C 1
ATOM 1920 O O . PHE A 1 244 ? -17.839 -22.045 0.062 1.00 44.50 244 PHE A O 1
ATOM 1927 N N . ARG A 1 245 ? -15.878 -21.745 -0.987 1.00 45.09 245 ARG A N 1
ATOM 1928 C CA . ARG A 1 245 ? -15.543 -23.181 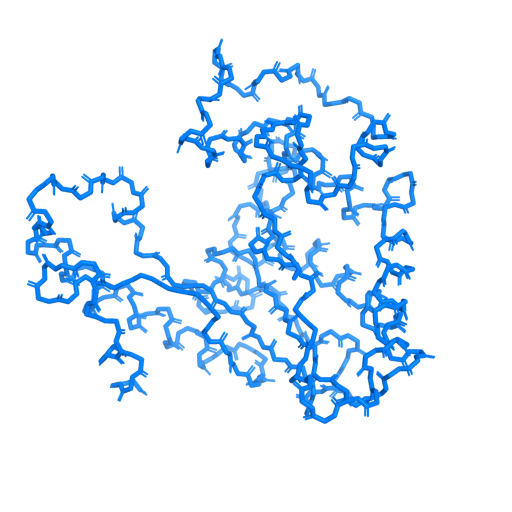-1.109 1.00 45.09 245 ARG A CA 1
ATOM 1929 C C . ARG A 1 245 ? -14.346 -23.643 -0.273 1.00 45.09 245 ARG A C 1
ATOM 1931 O O . ARG A 1 245 ? -14.060 -24.840 -0.296 1.00 45.09 245 ARG A O 1
ATOM 1938 N N . VAL A 1 246 ? -13.6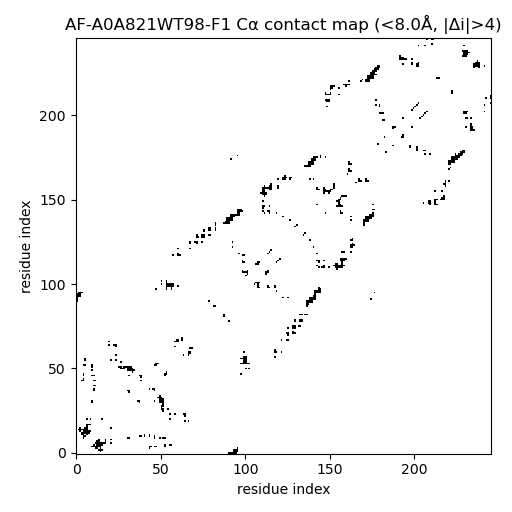70 -22.726 0.421 1.00 42.53 246 VAL A N 1
ATOM 1939 C CA . VAL A 1 246 ? -12.405 -22.961 1.143 1.00 42.53 246 VAL A CA 1
ATOM 1940 C C . VAL A 1 246 ? -12.629 -22.980 2.649 1.00 42.53 246 VAL A C 1
ATOM 1942 O O . VAL A 1 246 ? -13.331 -22.085 3.160 1.00 42.53 246 VAL A O 1
#

Mean predicted aligned error: 6.23 Å

pLDDT: mean 87.03, std 13.94, range [42.53, 98.81]

Solvent-accessible surface area (backbone atoms only — not comparable to full-atom values): 13356 Å² total; per-residue (Å²): 66,74,48,68,45,60,20,52,91,53,31,78,38,62,52,47,56,59,81,60,60,74,55,48,81,81,53,98,55,67,79,41,28,85,46,97,56,72,66,55,75,91,47,45,73,60,28,58,72,14,47,41,35,17,39,50,45,30,33,41,56,74,34,46,86,48,38,46,62,51,53,22,53,49,45,27,51,52,28,60,71,45,57,85,43,91,88,53,76,58,45,47,74,44,39,69,42,74,53,23,37,36,88,86,39,64,62,27,73,43,32,13,43,19,17,49,70,36,45,44,66,44,37,30,52,38,37,50,33,22,43,76,64,28,85,66,55,27,37,28,41,52,38,33,68,70,11,41,62,34,59,38,81,74,41,2,40,19,58,88,60,47,63,62,35,72,93,38,41,94,35,31,30,45,31,46,64,45,70,42,68,64,66,76,72,47,80,66,46,97,84,48,52,51,56,71,68,58,34,44,46,29,64,73,42,50,47,54,44,27,54,51,20,56,76,71,31,84,50,89,60,48,75,42,85,75,48,73,58,40,46,47,99,30,34,80,74,50,58,70,75,67,75,80,73,116

Sequence (246 aa):
MHQDVLSSRVQSYDGIPAWLYDKFPAPAHAYPWPLNSAPPVGDWFFGYITEACSHGFQCLYDNVSGAVESMSKFWRLVAKTFGGYSNVLGYELINEPWAGNYIANPFLILPGIAGSTNLQPLYDKLAKAIRSVDEKTLIFYEPVTWGVRLNGKYVGTGFTHVPGGDSYRDRSVLSYHYYCIVLSLDPVPGNGTIPIFERVLCDDIEGPAVFESVRDGTVSFDEFLIAYSAARNGNLDDRLDLVFRV

Radius of gyration: 18.48 Å; Cα contacts (8 Å, |Δi|>4): 452; chains: 1; bounding box: 42×43×49 Å

Secondary structure (DSSP, 8-state):
---SSS-TTTSS--SS-HHHHTTSPPPSS-TTTTSSSPPPGGGGGGGTTSHHHHHHHHHHHTTGGGHHHHHHHHHHHHHHHHTT-TT--EEE--SS-----TTT-GGGGSTTHHIIIIIHHHHHHHHHHHHTT-SSSEEEE---TTTTSS-STTTS---SS-TT-GGGGGGEEEEEEE--HHHHHS---TT----HHHHIIIIIIIHHHHHHHHHT-SS--EEEEEEE---GGGSTT--TTTGGG-